Protein AF-A0A948B373-F1 (afdb_monomer)

Radius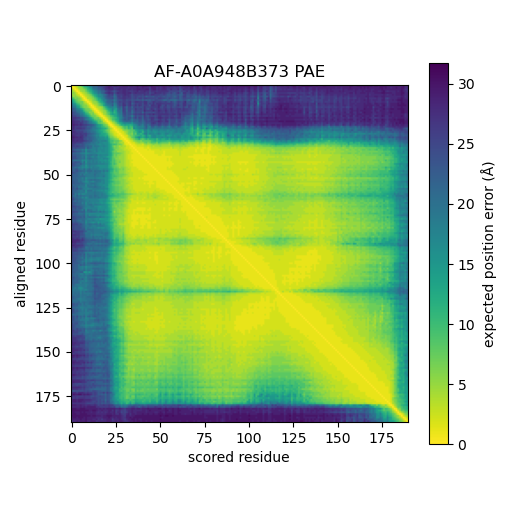 of gyration: 26.89 Å; Cα contacts (8 Å, |Δi|>4): 91; chains: 1; bounding box: 56×30×95 Å

Nearest PDB structures (foldseek):
  3mtt-assembly1_A  TM=3.711E-01  e=2.466E+00  Homo sapiens
  4ilo-assembly1_A  TM=4.378E-01  e=5.058E+00  Chlamydia trachomatis L2/434/Bu
  4jps-assembly1_B  TM=4.076E-01  e=4.529E+00  Homo sapiens
  5fi4-assembly1_B  TM=3.589E-01  e=7.446E+00  Homo sapiens
  4waf-assembly1_B  TM=3.461E-01  e=8.316E+00  Homo sapiens

Mean predicted aligned error: 10.5 Å

Foldseek 3Di:
DDDDDDDDDDDDPDDPDDDDPPDPDDPPDPPQDDQDDLVVLLVCCVVQPVLVSVVLVVCCVVPVPCSVVVSSVSSVLVSVLVVCCVPPVVLSVLSSLLNNLVSVLVVLVVVLVVDPDPVSNVVSVVVSVVSVVSSVVSVVVVVVVVVVVVVVVVVVVVVVVVVCVVCVVVVVVVVVCVVVVVPVVVPPDD

Secondary structure (DSSP, 8-state):
--------------------TT-PPPPPPTTPPPPPPHHHHHHHHHHH-HHHHHHHHHHHHH-TTTHHHHHHHHHHHHHHHHHHHHH-HHHHHHHHHHHHHHHHHHHHHHHHHH---HHHHHHHHHHHHHHHHHHHHHHHHHHHHHHHHHHHHHHHHHHHHHHHHHTHHHHHHHHHHHHHT---GGGS--

Structure (mmCIF, N/CA/C/O backbone):
data_AF-A0A948B373-F1
#
_entry.id   AF-A0A948B373-F1
#
loop_
_atom_site.group_PDB
_atom_site.id
_atom_site.type_symbol
_atom_site.label_atom_id
_atom_site.label_alt_id
_atom_site.label_comp_id
_atom_site.label_asym_id
_atom_site.label_entity_id
_atom_site.label_seq_id
_atom_site.pdbx_PDB_ins_code
_atom_site.Cartn_x
_atom_site.Cartn_y
_atom_site.Cartn_z
_atom_site.occupancy
_atom_site.B_iso_or_equiv
_atom_site.auth_seq_id
_atom_site.auth_comp_id
_atom_site.auth_asym_id
_atom_site.auth_atom_id
_atom_site.pdbx_PDB_model_num
ATOM 1 N N . MET A 1 1 ? -31.174 15.071 28.279 1.00 41.00 1 MET A N 1
ATOM 2 C CA . MET A 1 1 ? -31.203 15.391 26.834 1.00 41.00 1 MET A CA 1
ATOM 3 C C . MET A 1 1 ? -29.925 16.130 26.480 1.00 41.00 1 MET A C 1
ATOM 5 O O . MET A 1 1 ? -29.794 17.265 26.893 1.00 41.00 1 MET A O 1
ATOM 9 N N . ASN A 1 2 ? -28.981 15.482 25.794 1.00 35.16 2 ASN A N 1
ATOM 10 C CA . ASN A 1 2 ? -27.872 16.147 25.098 1.00 35.16 2 ASN A CA 1
ATOM 11 C C . ASN A 1 2 ? -27.363 15.196 24.004 1.00 35.16 2 ASN A C 1
ATOM 13 O O . ASN A 1 2 ? -26.730 14.185 24.297 1.00 35.16 2 ASN A O 1
ATOM 17 N N . ARG A 1 3 ? -27.718 15.480 22.744 1.00 39.28 3 ARG A N 1
ATOM 18 C CA . ARG A 1 3 ? -27.209 14.774 21.559 1.00 39.28 3 ARG A CA 1
ATOM 19 C C . ARG A 1 3 ? -25.842 15.361 21.213 1.00 39.28 3 ARG A C 1
ATOM 21 O O . ARG A 1 3 ? -25.775 16.465 20.681 1.00 39.28 3 ARG A O 1
ATOM 28 N N . VAL A 1 4 ? -24.772 14.622 21.484 1.00 41.09 4 VAL A N 1
ATOM 29 C CA . VAL A 1 4 ? -23.450 14.919 20.922 1.00 41.09 4 VAL A CA 1
ATOM 30 C C . VAL A 1 4 ? -23.425 14.348 19.505 1.00 41.09 4 VAL A C 1
ATOM 32 O O . VAL A 1 4 ? -23.578 13.146 19.303 1.00 41.09 4 VAL A O 1
ATOM 35 N N . ARG A 1 5 ? -23.322 15.233 18.510 1.00 39.97 5 ARG A N 1
ATOM 36 C CA . ARG A 1 5 ? -23.134 14.882 17.098 1.00 39.97 5 ARG A CA 1
ATOM 37 C C . ARG A 1 5 ? -21.747 14.248 16.934 1.00 39.97 5 ARG A C 1
ATOM 39 O O . ARG A 1 5 ? -20.749 14.952 17.021 1.00 39.97 5 ARG A O 1
ATOM 46 N N . ASN A 1 6 ? -21.693 12.941 16.684 1.00 34.00 6 ASN A N 1
ATOM 47 C CA . ASN A 1 6 ? -20.485 12.260 16.216 1.00 34.00 6 ASN A CA 1
ATOM 48 C C . ASN A 1 6 ? -20.274 12.597 14.732 1.00 34.00 6 ASN A C 1
ATOM 50 O O . ASN A 1 6 ? -20.888 11.993 13.857 1.00 34.00 6 ASN A O 1
ATOM 54 N N . THR A 1 7 ? -19.427 13.579 14.440 1.00 36.88 7 THR A N 1
ATOM 55 C CA . THR A 1 7 ? -18.868 13.776 13.097 1.00 36.88 7 THR A CA 1
ATOM 56 C C . THR A 1 7 ? -17.614 12.918 12.969 1.00 36.88 7 THR A C 1
ATOM 58 O O . THR A 1 7 ? -16.610 13.188 13.625 1.00 36.88 7 THR A O 1
ATOM 61 N N . ILE A 1 8 ? -17.682 11.874 12.145 1.00 37.72 8 ILE A N 1
ATOM 62 C CA . ILE A 1 8 ? -16.525 11.086 11.705 1.00 37.72 8 ILE A CA 1
ATOM 63 C C . ILE A 1 8 ? -15.754 11.951 10.696 1.00 37.72 8 ILE A C 1
ATOM 65 O O . ILE A 1 8 ? -16.335 12.301 9.668 1.00 37.72 8 ILE A O 1
ATOM 69 N N . PRO A 1 9 ? -14.481 12.320 10.925 1.00 38.44 9 PRO A N 1
ATOM 70 C CA . PRO A 1 9 ? -13.690 12.929 9.872 1.00 38.44 9 PRO A CA 1
ATOM 71 C C . PRO A 1 9 ? -13.187 11.817 8.943 1.00 38.44 9 PRO A C 1
ATOM 73 O O . PRO A 1 9 ? -12.274 11.064 9.279 1.00 38.44 9 PRO A O 1
ATOM 76 N N . LEU A 1 10 ? -13.816 11.707 7.772 1.00 37.06 10 LEU A N 1
ATOM 77 C CA . LEU A 1 10 ? -13.244 11.051 6.597 1.00 37.06 10 LEU A CA 1
ATOM 78 C C . LEU A 1 10 ? -11.972 11.819 6.223 1.00 37.06 10 LEU A C 1
ATOM 80 O O . LEU A 1 10 ? -12.022 13.008 5.905 1.00 37.06 10 LEU A O 1
ATOM 84 N N . LEU A 1 11 ? -10.820 11.158 6.320 1.00 35.75 11 LEU A N 1
ATOM 85 C CA . LEU A 1 11 ? -9.549 11.740 5.915 1.00 35.75 11 LEU A CA 1
ATOM 86 C C . LEU A 1 11 ? -9.528 11.825 4.387 1.00 35.75 11 LEU A C 1
ATOM 88 O O . LEU A 1 11 ? -9.334 10.836 3.684 1.00 35.75 11 LEU A O 1
ATOM 92 N N . VAL A 1 12 ? -9.759 13.044 3.907 1.00 35.00 12 VAL A N 1
ATOM 93 C CA . VAL A 1 12 ? -9.497 13.504 2.547 1.00 35.00 12 VAL A CA 1
ATOM 94 C C . VAL A 1 12 ? -7.996 13.368 2.293 1.00 35.00 12 VAL A C 1
ATOM 96 O O .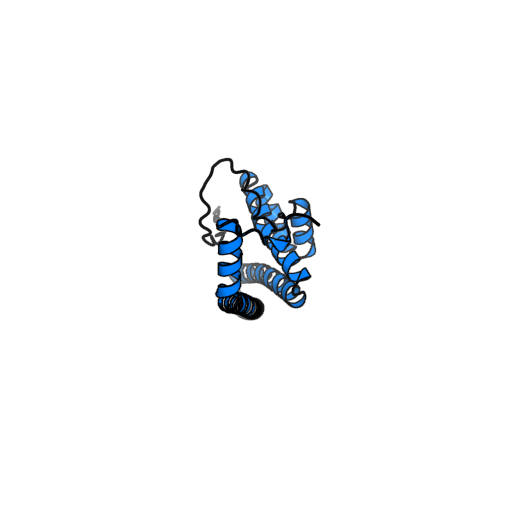 VAL A 1 12 ? -7.203 14.238 2.646 1.00 35.00 12 VAL A O 1
ATOM 99 N N . GLY A 1 13 ? -7.595 12.255 1.683 1.00 31.02 13 GLY A N 1
ATOM 100 C CA . GLY A 1 13 ? -6.409 12.240 0.840 1.00 31.02 13 GLY A CA 1
ATOM 101 C C . GLY A 1 13 ? -6.763 13.003 -0.429 1.00 31.02 13 GLY A C 1
ATOM 102 O O . GLY A 1 13 ? -7.601 12.545 -1.202 1.00 31.02 13 GLY A O 1
ATOM 103 N N . VAL A 1 14 ? -6.194 14.197 -0.599 1.00 34.91 14 VAL A N 1
ATOM 104 C CA . VAL A 1 14 ? -6.411 15.052 -1.772 1.00 34.91 14 VAL A CA 1
ATOM 105 C C . VAL A 1 14 ? -5.892 14.323 -3.013 1.00 34.91 14 VAL A C 1
ATOM 107 O O . VAL A 1 14 ? -4.715 14.404 -3.349 1.00 34.91 14 VAL A O 1
ATOM 110 N N . LEU A 1 15 ? -6.783 13.613 -3.702 1.00 35.59 15 LEU A N 1
ATOM 111 C CA . LEU A 1 15 ? -6.669 13.397 -5.135 1.00 35.59 15 LEU A CA 1
ATOM 112 C C . LEU A 1 15 ? -7.479 14.517 -5.790 1.00 35.59 15 LEU A C 1
ATOM 114 O O . LEU A 1 15 ? -8.681 14.636 -5.555 1.00 35.59 15 LEU A O 1
ATOM 118 N N . LEU A 1 16 ? -6.809 15.358 -6.575 1.00 33.50 16 LEU A N 1
ATOM 119 C CA . LEU A 1 16 ? -7.438 16.323 -7.476 1.00 33.50 16 LEU A CA 1
ATOM 120 C C . LEU A 1 16 ? -8.310 15.557 -8.484 1.00 33.50 16 LEU A C 1
ATOM 122 O O . LEU A 1 16 ? -7.854 15.190 -9.561 1.00 33.50 16 LEU A O 1
ATOM 126 N N . MET A 1 17 ? -9.557 15.283 -8.110 1.00 37.00 17 MET A N 1
ATOM 127 C CA . MET A 1 17 ? -10.585 14.759 -8.999 1.00 37.00 17 MET A CA 1
ATOM 128 C C . MET A 1 17 ? -11.520 15.909 -9.344 1.00 37.00 17 MET A C 1
ATOM 130 O O . MET A 1 17 ? -12.288 16.397 -8.514 1.00 37.00 17 MET A O 1
ATOM 134 N N . SER A 1 18 ? -11.401 16.367 -10.583 1.00 36.12 18 SER A N 1
ATOM 135 C CA . SER A 1 18 ? -12.311 17.298 -11.229 1.00 36.12 18 SER A CA 1
ATOM 136 C C . SER A 1 18 ? -13.755 16.827 -11.038 1.00 36.12 18 SER A C 1
ATOM 138 O O . SER A 1 18 ? -14.112 15.729 -11.463 1.00 36.12 18 SER A O 1
ATOM 140 N N . LEU A 1 19 ? -14.592 17.655 -10.406 1.00 38.53 19 LEU A N 1
ATOM 141 C CA . LEU A 1 19 ? -16.035 17.443 -10.370 1.00 38.53 19 LEU A CA 1
ATOM 142 C C . LEU A 1 19 ? -16.583 17.508 -11.802 1.00 38.53 19 LEU A C 1
ATOM 144 O O . LEU A 1 19 ? -16.721 18.592 -12.365 1.00 38.53 19 LEU A O 1
ATOM 148 N N . VAL A 1 20 ? -16.950 16.362 -12.368 1.00 41.66 20 VAL A N 1
ATOM 149 C CA . VAL A 1 20 ? -17.927 16.302 -13.458 1.00 41.66 20 VAL A CA 1
ATOM 150 C C . VAL A 1 20 ? -19.174 15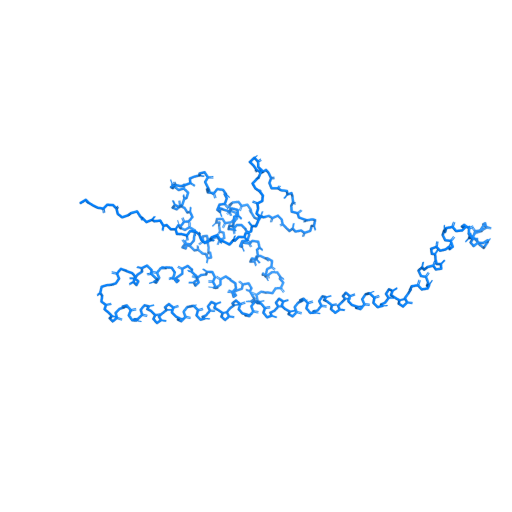.632 -12.900 1.00 41.66 20 VAL A C 1
ATOM 152 O O . VAL A 1 20 ? -19.208 14.430 -12.640 1.00 41.66 20 VAL A O 1
ATOM 155 N N . ALA A 1 21 ? -20.195 16.452 -12.662 1.00 43.81 21 ALA A N 1
ATOM 156 C CA . ALA A 1 21 ? -21.528 16.000 -12.302 1.00 43.81 21 ALA A CA 1
ATOM 157 C C . ALA A 1 21 ? -22.085 15.132 -13.446 1.00 43.81 21 ALA A C 1
ATOM 159 O O . ALA A 1 21 ? -22.233 15.609 -14.569 1.00 43.81 21 ALA A O 1
ATOM 160 N N . GLY A 1 22 ? -22.344 13.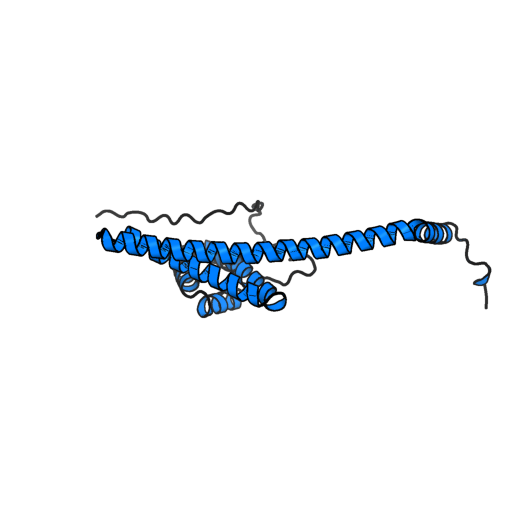853 -13.155 1.00 53.00 22 GLY A N 1
ATOM 161 C CA . GLY A 1 22 ? -22.876 12.860 -14.101 1.00 53.00 22 GLY A CA 1
ATOM 162 C C . GLY A 1 22 ? -21.890 11.771 -14.552 1.00 53.00 22 GLY A C 1
ATOM 163 O O . GLY A 1 22 ? -22.233 10.982 -15.426 1.00 53.00 22 GLY A O 1
ATOM 164 N N . GLY A 1 23 ? -20.678 11.732 -13.987 1.00 44.06 23 GLY A N 1
ATOM 165 C CA . GLY A 1 23 ? -19.538 10.972 -14.509 1.00 44.06 23 GLY A CA 1
ATOM 166 C C . GLY A 1 23 ? -19.671 9.447 -14.482 1.00 44.06 23 GLY A C 1
ATOM 167 O O . GLY A 1 23 ? -19.398 8.811 -13.467 1.00 44.06 23 GLY A O 1
ATOM 168 N N . GLN A 1 24 ? -19.953 8.853 -15.644 1.00 48.03 24 GLN A N 1
ATOM 169 C CA . GLN A 1 24 ? -19.291 7.599 -16.003 1.00 48.03 24 GLN A CA 1
ATOM 170 C C . GLN A 1 24 ? -17.780 7.836 -15.894 1.00 48.03 24 GLN A C 1
ATOM 172 O O . GLN A 1 24 ? -17.254 8.769 -16.505 1.00 48.03 24 GLN A O 1
ATOM 177 N N . GLU A 1 25 ? -17.105 7.039 -15.068 1.00 57.09 25 GLU A N 1
ATOM 178 C CA . GLU A 1 25 ? -15.652 7.109 -14.934 1.00 57.09 25 GLU A CA 1
ATOM 179 C C . GLU A 1 25 ? -15.027 6.861 -16.316 1.00 57.09 25 GLU A C 1
ATOM 181 O O . GLU A 1 25 ? -15.504 5.985 -17.052 1.00 57.09 25 GLU A O 1
ATOM 186 N N . PRO A 1 26 ? -14.001 7.635 -16.713 1.00 59.00 26 PRO A N 1
ATOM 187 C CA . PRO A 1 26 ? -13.269 7.321 -17.925 1.00 59.00 26 PRO A CA 1
ATOM 188 C C . PRO A 1 26 ? -12.783 5.868 -17.838 1.00 59.00 26 PRO A C 1
ATOM 190 O O . PRO A 1 26 ? -12.391 5.423 -16.753 1.00 59.00 26 PRO A O 1
ATOM 193 N N . PRO A 1 27 ? -12.829 5.110 -18.947 1.00 62.34 27 PRO A N 1
ATOM 194 C CA . PRO A 1 27 ? -12.359 3.735 -18.944 1.00 62.34 27 PRO A CA 1
ATOM 195 C C . PRO A 1 27 ? -10.924 3.684 -18.404 1.00 62.34 27 PRO A C 1
ATOM 197 O O . PRO A 1 27 ? -10.155 4.627 -18.635 1.00 62.34 27 PRO A O 1
ATOM 200 N N . PRO A 1 28 ? -10.557 2.607 -17.686 1.00 65.06 28 PRO A N 1
ATOM 201 C CA . PRO A 1 28 ? -9.214 2.473 -17.150 1.00 65.06 28 PRO A CA 1
ATOM 202 C C . PRO A 1 28 ? -8.180 2.617 -18.277 1.00 65.06 28 PRO A C 1
ATOM 204 O O . PRO A 1 28 ? -8.472 2.266 -19.430 1.00 65.06 28 PRO A O 1
ATOM 207 N N . PRO A 1 29 ? -6.970 3.121 -17.974 1.00 68.06 29 PRO A N 1
ATOM 208 C CA . PRO A 1 29 ? -5.883 3.148 -18.938 1.00 68.06 29 PRO A CA 1
ATOM 209 C C . PRO A 1 29 ? -5.706 1.767 -19.589 1.00 68.06 29 PRO A C 1
ATOM 211 O O . PRO A 1 29 ? -5.880 0.747 -18.913 1.00 68.06 29 PRO A O 1
ATOM 214 N N . PRO A 1 30 ? -5.348 1.697 -20.882 1.00 64.25 30 PRO A N 1
ATOM 215 C CA . PRO A 1 30 ? -5.144 0.424 -21.561 1.00 64.25 30 PRO A CA 1
ATOM 216 C C . PRO A 1 30 ? -4.193 -0.489 -20.771 1.00 64.25 30 PRO A C 1
ATOM 218 O O . PRO A 1 30 ? -3.035 -0.141 -20.551 1.00 64.25 30 PRO A O 1
ATOM 221 N N . GLY A 1 31 ? -4.688 -1.656 -20.351 1.00 69.75 31 GLY A N 1
ATOM 222 C CA . GLY A 1 31 ? -3.919 -2.659 -19.605 1.00 69.75 31 GLY A CA 1
ATOM 223 C C . GLY A 1 31 ? -4.132 -2.673 -18.088 1.00 69.75 31 GLY A C 1
ATOM 224 O O . GLY A 1 31 ? -3.691 -3.628 -17.448 1.00 69.75 31 GLY A O 1
ATOM 225 N N . GLU A 1 32 ? -4.831 -1.694 -17.504 1.00 70.25 32 GLU A N 1
ATOM 226 C CA . GLU A 1 32 ? -5.272 -1.797 -16.108 1.00 70.25 32 GLU A CA 1
ATOM 227 C C . GLU A 1 32 ? -6.494 -2.724 -15.991 1.00 70.25 32 GLU A C 1
ATOM 229 O O . GLU A 1 32 ? -7.459 -2.568 -16.747 1.00 70.25 32 GLU A O 1
ATOM 234 N N . PRO A 1 33 ? -6.496 -3.683 -15.046 1.00 77.62 33 PRO A N 1
ATOM 235 C CA . PRO A 1 33 ? -7.678 -4.488 -14.793 1.00 77.62 33 PRO A CA 1
ATOM 236 C C . PRO A 1 33 ? -8.835 -3.598 -14.305 1.00 77.62 33 PRO A C 1
ATOM 238 O O . PRO A 1 33 ? -8.602 -2.623 -13.570 1.00 77.62 33 PRO A O 1
ATOM 241 N N . PRO A 1 34 ? -10.084 -3.922 -14.694 1.00 86.50 34 PRO A N 1
ATOM 242 C CA . PRO A 1 34 ? -11.249 -3.189 -14.222 1.00 86.50 34 PRO A CA 1
ATOM 243 C C . PRO A 1 34 ? -11.346 -3.274 -12.697 1.00 86.50 34 PRO A C 1
ATOM 245 O O . PRO A 1 34 ? -10.833 -4.208 -12.072 1.00 86.50 34 PRO A O 1
ATOM 248 N N . LEU A 1 35 ? -12.014 -2.293 -12.092 1.00 89.75 35 LEU A N 1
ATOM 249 C CA . LEU A 1 35 ? -12.351 -2.387 -10.677 1.00 89.75 35 LEU A CA 1
ATOM 250 C C . LEU A 1 35 ? -13.265 -3.598 -10.438 1.00 89.75 35 LEU A C 1
ATOM 252 O O . LEU A 1 35 ? -14.109 -3.897 -11.288 1.00 89.75 35 LEU A O 1
ATOM 256 N N . PRO A 1 36 ? -13.111 -4.285 -9.293 1.00 94.44 36 PRO A N 1
ATOM 257 C CA . PRO A 1 36 ? -14.037 -5.337 -8.910 1.00 94.44 36 PRO A CA 1
ATOM 258 C C . PRO A 1 36 ? -15.446 -4.764 -8.766 1.00 94.44 36 PRO A C 1
ATOM 260 O O . PRO A 1 36 ? -15.639 -3.603 -8.392 1.00 94.44 36 PRO A O 1
ATOM 263 N N . SER A 1 37 ? -16.437 -5.599 -9.049 1.00 95.50 37 SER A N 1
ATOM 264 C CA . SER A 1 37 ? -17.840 -5.266 -8.833 1.00 95.50 37 SER A CA 1
ATOM 265 C C . SER A 1 37 ? -18.125 -4.964 -7.357 1.00 95.50 37 SER A C 1
ATOM 267 O O . SER A 1 37 ? -17.357 -5.327 -6.459 1.00 95.50 37 SER A O 1
ATOM 269 N N . GLU A 1 38 ? -19.270 -4.329 -7.085 1.00 95.31 38 GLU A N 1
ATOM 270 C CA . GLU A 1 38 ? -19.753 -4.140 -5.712 1.00 95.31 38 GLU A CA 1
ATOM 271 C C . GLU A 1 38 ? -19.789 -5.476 -4.964 1.00 95.31 38 GLU A C 1
ATOM 273 O O . GLU A 1 38 ? -19.230 -5.579 -3.878 1.00 95.31 38 GLU A O 1
ATOM 278 N N . GLN A 1 39 ? -20.361 -6.521 -5.569 1.00 97.00 39 GLN A N 1
ATOM 279 C CA . GLN A 1 39 ? -20.483 -7.828 -4.929 1.00 97.00 39 GLN A CA 1
ATOM 280 C C . GLN A 1 39 ? -19.120 -8.434 -4.571 1.00 97.00 39 GLN A C 1
ATOM 282 O O . GLN A 1 39 ? -18.933 -8.901 -3.450 1.00 97.00 39 GLN A O 1
ATOM 287 N N . GLU A 1 40 ? -18.156 -8.402 -5.494 1.00 96.75 40 GLU A N 1
ATOM 288 C CA . GLU A 1 40 ? -16.797 -8.899 -5.240 1.00 96.75 40 GLU A CA 1
ATOM 289 C C . GLU A 1 40 ? -16.105 -8.097 -4.136 1.00 96.75 40 GLU A C 1
ATOM 291 O O . GLU A 1 40 ? -15.451 -8.672 -3.264 1.00 96.75 40 GLU A O 1
ATOM 296 N N . THR A 1 41 ? -16.293 -6.775 -4.138 1.00 97.31 41 THR A N 1
ATOM 297 C CA . THR A 1 41 ? -15.754 -5.884 -3.107 1.00 97.31 41 THR A CA 1
ATOM 298 C C . THR A 1 41 ? -16.344 -6.223 -1.741 1.00 97.31 41 THR A C 1
ATOM 300 O O . THR A 1 41 ? -15.604 -6.418 -0.779 1.00 97.31 41 THR A O 1
ATOM 303 N N . LEU A 1 42 ? -17.667 -6.365 -1.648 1.00 97.44 42 LEU A N 1
ATOM 304 C CA . LEU A 1 42 ? -18.361 -6.698 -0.405 1.00 97.44 42 LEU A CA 1
ATOM 305 C C . LEU A 1 42 ? -17.945 -8.067 0.136 1.00 97.44 42 LEU A C 1
ATOM 307 O O . LEU A 1 42 ? -17.601 -8.164 1.312 1.00 97.44 42 LEU A O 1
ATOM 311 N N . SER A 1 43 ? -17.902 -9.096 -0.712 1.00 98.00 43 SER A N 1
ATOM 312 C CA . SER A 1 43 ? -17.464 -10.436 -0.305 1.00 98.00 43 SER A CA 1
ATOM 313 C C . SER A 1 43 ? -16.006 -10.451 0.160 1.00 98.00 43 SER A C 1
ATOM 315 O O . SER A 1 43 ? -15.670 -11.132 1.130 1.00 98.00 43 SER A O 1
ATOM 317 N N . PHE A 1 44 ? -15.131 -9.671 -0.482 1.00 97.62 44 PHE A N 1
ATOM 318 C CA . PHE A 1 44 ? -13.752 -9.525 -0.026 1.00 97.62 44 PHE A CA 1
ATOM 319 C C . PHE A 1 44 ? -13.677 -8.887 1.366 1.00 97.62 44 PHE A C 1
ATOM 321 O O . PHE A 1 44 ? -12.958 -9.396 2.232 1.00 97.62 44 PHE A O 1
ATOM 328 N N . LEU A 1 45 ? -14.404 -7.786 1.581 1.00 97.06 45 LEU A N 1
ATOM 329 C CA . LEU A 1 45 ? -14.419 -7.079 2.860 1.00 97.06 45 LEU A CA 1
ATOM 330 C C . LEU A 1 45 ? -14.988 -7.959 3.971 1.00 97.06 45 LEU A C 1
ATOM 332 O O . LEU A 1 45 ? -14.403 -8.019 5.043 1.00 97.06 45 LEU A O 1
ATOM 336 N N . GLU A 1 46 ? -16.078 -8.675 3.718 1.00 97.31 46 GLU A N 1
ATOM 337 C CA . GLU A 1 46 ? -16.680 -9.580 4.699 1.00 97.31 46 GLU A CA 1
ATOM 338 C C . GLU A 1 46 ? -15.691 -10.660 5.159 1.00 97.31 46 GLU A C 1
ATOM 340 O O . GLU A 1 46 ? -15.542 -10.897 6.358 1.00 97.31 46 GLU A O 1
ATOM 345 N N . ALA A 1 47 ? -14.956 -11.260 4.221 1.00 97.25 47 ALA A N 1
ATOM 346 C CA . ALA A 1 47 ? -14.012 -12.330 4.527 1.00 97.25 47 ALA A CA 1
ATOM 347 C C . ALA A 1 47 ? -12.715 -11.842 5.196 1.00 97.25 47 ALA A C 1
ATOM 349 O O . ALA A 1 47 ? -12.141 -12.559 6.014 1.00 97.25 47 ALA A O 1
ATOM 350 N N . ASN A 1 48 ? -12.222 -10.651 4.840 1.00 96.31 48 ASN A N 1
ATOM 351 C CA . ASN A 1 48 ? -10.861 -10.224 5.194 1.00 96.31 48 ASN A CA 1
ATOM 352 C C . ASN A 1 48 ? -10.803 -8.998 6.118 1.00 96.31 48 ASN A C 1
ATOM 354 O O . ASN A 1 48 ? -9.813 -8.816 6.832 1.00 96.31 48 ASN A O 1
ATOM 358 N N . LEU A 1 49 ? -11.836 -8.153 6.092 1.00 95.75 49 LEU A N 1
ATOM 359 C CA . LEU A 1 49 ? -11.939 -6.870 6.794 1.00 95.75 49 LEU A CA 1
ATOM 360 C C . LEU A 1 49 ? -13.358 -6.690 7.390 1.00 95.75 49 LEU A C 1
ATOM 362 O O . LEU A 1 49 ? -14.042 -5.711 7.071 1.00 95.75 49 LEU A O 1
ATOM 366 N N . PRO A 1 50 ? -13.823 -7.606 8.265 1.00 94.69 50 PRO A N 1
ATOM 367 C CA . PRO A 1 50 ? -15.225 -7.668 8.699 1.00 94.69 50 PRO A CA 1
ATOM 368 C C . PRO A 1 50 ? -15.708 -6.391 9.404 1.00 94.69 50 PRO A C 1
ATOM 370 O O . PRO A 1 50 ? -16.872 -6.013 9.296 1.00 94.69 50 PRO A O 1
ATOM 373 N N . GLU A 1 51 ? -14.809 -5.682 10.085 1.00 90.81 51 GLU A N 1
ATOM 374 C CA . GLU A 1 51 ? -15.116 -4.403 10.732 1.00 90.81 51 GLU A CA 1
ATOM 375 C C . GLU A 1 51 ? -15.367 -3.281 9.716 1.00 90.81 51 GLU A C 1
ATOM 377 O O . GLU A 1 51 ? -16.279 -2.472 9.883 1.00 90.81 51 GLU A O 1
ATOM 382 N N . MET A 1 52 ? -14.609 -3.266 8.617 1.00 92.88 52 MET A N 1
ATOM 383 C CA . MET A 1 52 ? -14.826 -2.333 7.512 1.00 92.88 52 MET A CA 1
ATOM 384 C C . MET A 1 52 ? -16.119 -2.663 6.766 1.00 92.88 52 MET A C 1
ATOM 386 O O . MET A 1 52 ? -16.873 -1.755 6.428 1.00 92.88 52 MET A O 1
ATOM 390 N N . TYR A 1 53 ? -16.414 -3.954 6.577 1.00 95.94 53 TYR A N 1
ATOM 391 C CA . TYR A 1 53 ? -17.688 -4.403 6.020 1.00 95.94 53 TYR A CA 1
ATOM 392 C C . TYR A 1 53 ? -18.874 -3.936 6.874 1.00 95.94 53 TYR A C 1
ATOM 394 O O . TYR A 1 53 ? -19.797 -3.319 6.345 1.00 95.94 53 TYR A O 1
ATOM 402 N N . ARG A 1 54 ? -18.831 -4.146 8.198 1.00 94.31 54 ARG A N 1
ATOM 403 C CA . ARG A 1 54 ? -19.883 -3.678 9.117 1.00 94.31 54 ARG A CA 1
ATOM 404 C C . ARG A 1 54 ? -20.062 -2.161 9.035 1.00 94.31 54 ARG A C 1
ATOM 406 O O . ARG A 1 54 ? -21.183 -1.698 8.842 1.00 94.31 54 ARG A O 1
ATOM 413 N N . GLY A 1 55 ? -18.965 -1.402 9.097 1.00 92.12 55 GLY A N 1
ATOM 414 C CA . GLY A 1 55 ? -19.001 0.058 8.979 1.00 92.12 55 GLY A CA 1
ATOM 415 C C . GLY A 1 55 ? -19.581 0.536 7.645 1.00 92.12 55 GLY A C 1
ATOM 416 O O . GLY A 1 55 ? -20.347 1.495 7.613 1.00 92.12 55 GLY A O 1
ATOM 417 N N . LEU A 1 56 ? -19.289 -0.167 6.549 1.00 95.06 56 LEU A N 1
ATOM 418 C CA . LEU A 1 56 ? -19.849 0.121 5.230 1.00 95.06 56 LEU A CA 1
ATOM 419 C C . LEU A 1 56 ? -21.363 -0.162 5.163 1.00 95.06 56 LEU A C 1
ATOM 421 O O . LEU A 1 56 ? -22.103 0.617 4.558 1.00 95.06 56 LEU A O 1
ATOM 425 N N . GLN A 1 57 ? -21.846 -1.233 5.802 1.00 95.31 57 GLN A N 1
ATOM 426 C CA . GLN A 1 57 ? -23.285 -1.523 5.891 1.00 95.31 57 GLN A CA 1
ATOM 427 C C . GLN A 1 57 ? -24.026 -0.469 6.722 1.00 95.31 57 GLN A C 1
ATOM 429 O O . GLN A 1 57 ? -25.092 0.001 6.323 1.00 95.31 57 GLN A O 1
ATOM 434 N N . GLU A 1 58 ? -23.450 -0.042 7.846 1.00 94.62 58 GLU A N 1
ATOM 435 C CA . GLU A 1 58 ? -23.992 1.064 8.642 1.00 94.62 58 GLU A CA 1
ATOM 436 C C . GLU A 1 58 ? -23.985 2.374 7.844 1.00 94.62 58 GLU A C 1
ATOM 438 O O . GLU A 1 58 ? -24.973 3.112 7.844 1.00 94.62 58 GLU A O 1
ATOM 443 N N . PHE A 1 59 ? -22.909 2.648 7.105 1.00 94.31 59 PHE A N 1
ATOM 444 C CA . PHE A 1 59 ? -22.803 3.825 6.247 1.00 94.31 59 PHE A CA 1
ATOM 445 C C . PHE A 1 59 ? -23.900 3.853 5.177 1.00 94.31 59 PHE A C 1
ATOM 447 O O . PHE A 1 59 ? -24.534 4.893 4.997 1.00 94.31 59 PHE A O 1
ATOM 454 N N . LYS A 1 60 ? -24.193 2.712 4.538 1.00 95.56 60 LYS A N 1
ATOM 455 C CA . LYS A 1 60 ? -25.276 2.564 3.549 1.00 95.56 60 LYS A CA 1
ATOM 456 C C . LYS A 1 60 ? -26.637 2.994 4.094 1.00 95.56 60 LYS A C 1
ATOM 458 O O . LYS A 1 60 ? -27.399 3.641 3.383 1.00 95.56 60 LYS A O 1
ATOM 463 N N . GLN A 1 61 ? -26.937 2.649 5.348 1.00 95.12 61 GLN A N 1
ATOM 464 C CA . GLN A 1 61 ? -28.219 2.978 5.983 1.00 95.12 61 GLN A CA 1
ATOM 465 C C . GLN A 1 61 ? -28.383 4.483 6.218 1.00 95.12 61 GLN A C 1
ATOM 467 O O . GLN A 1 61 ? -29.487 5.009 6.100 1.00 95.12 61 GLN A O 1
ATOM 472 N N . HIS A 1 62 ? -27.289 5.175 6.541 1.00 95.06 62 HIS A N 1
ATOM 473 C CA . HIS A 1 62 ? -27.316 6.596 6.889 1.00 95.06 62 HIS A CA 1
ATOM 474 C C . HIS A 1 62 ? -27.030 7.518 5.696 1.00 95.06 62 HIS A C 1
ATOM 476 O O . HIS A 1 62 ? -27.462 8.668 5.709 1.00 95.06 62 HIS A O 1
ATOM 482 N N . ASN A 1 63 ? -26.309 7.034 4.678 1.00 94.88 63 ASN A N 1
ATOM 483 C CA . ASN A 1 63 ? -25.847 7.811 3.523 1.00 94.88 63 ASN A CA 1
ATOM 484 C C . ASN A 1 63 ? -25.962 7.003 2.210 1.00 94.88 63 ASN A C 1
ATOM 486 O O . ASN A 1 63 ? -24.949 6.732 1.557 1.00 94.88 63 ASN A O 1
ATOM 490 N N . PRO A 1 64 ? -27.179 6.614 1.787 1.00 95.00 64 PRO A N 1
ATOM 491 C CA . PRO A 1 64 ? -27.365 5.748 0.620 1.00 95.00 64 PRO A CA 1
ATOM 492 C C . PRO A 1 64 ? -26.864 6.372 -0.691 1.00 95.00 64 PRO A C 1
ATOM 494 O O . PRO A 1 64 ? -26.391 5.651 -1.563 1.00 95.00 64 PRO A O 1
ATOM 497 N N . GLU A 1 65 ? -26.904 7.701 -0.826 1.00 95.19 65 GLU A N 1
ATOM 498 C CA . GLU A 1 65 ? -26.423 8.404 -2.026 1.00 95.19 65 GLU A CA 1
ATOM 499 C C . GLU A 1 65 ? -24.894 8.354 -2.176 1.00 95.19 65 GLU A C 1
ATOM 501 O O . GLU A 1 65 ? -24.375 8.303 -3.289 1.00 95.19 65 GLU A O 1
ATOM 506 N N . ALA A 1 66 ? -24.160 8.342 -1.058 1.00 94.50 66 ALA A N 1
ATOM 507 C CA . ALA A 1 66 ? -22.698 8.299 -1.055 1.00 94.50 66 ALA A CA 1
ATOM 508 C C . ALA A 1 66 ? -22.144 6.865 -1.094 1.00 94.50 66 ALA A C 1
ATOM 510 O O . ALA A 1 66 ? -20.969 6.665 -1.401 1.00 94.50 66 ALA A O 1
ATOM 511 N N . TYR A 1 67 ? -22.978 5.865 -0.805 1.00 94.50 67 TYR A N 1
ATOM 512 C CA . TYR A 1 67 ? -22.579 4.462 -0.728 1.00 94.50 67 TYR A CA 1
ATOM 513 C C . TYR A 1 67 ? -21.868 3.929 -1.987 1.00 94.50 67 TYR A C 1
ATOM 515 O O . TYR A 1 67 ? -20.813 3.315 -1.825 1.00 94.50 67 TYR A O 1
ATOM 523 N N . PRO A 1 68 ? -22.336 4.189 -3.228 1.00 94.44 68 PRO A N 1
ATOM 524 C CA . PRO A 1 68 ? -21.645 3.698 -4.422 1.00 94.44 68 PRO A CA 1
ATOM 525 C C . PRO A 1 68 ? -20.214 4.234 -4.543 1.00 94.44 68 PRO A C 1
ATOM 527 O O . PRO A 1 68 ? -19.308 3.513 -4.954 1.00 94.44 68 PRO A O 1
ATOM 530 N N . ASN A 1 69 ? -19.991 5.490 -4.139 1.00 93.25 69 ASN A N 1
ATOM 531 C CA . ASN A 1 69 ? -18.655 6.076 -4.122 1.00 93.25 69 ASN A CA 1
ATOM 532 C C . ASN A 1 69 ? -17.761 5.409 -3.078 1.00 93.25 69 ASN A C 1
ATOM 534 O O . ASN A 1 69 ? -16.599 5.145 -3.372 1.00 93.25 69 ASN A O 1
ATOM 538 N N . GLU A 1 70 ? -18.295 5.098 -1.898 1.00 93.81 70 GLU A N 1
ATOM 539 C CA . GLU A 1 70 ? -17.540 4.410 -0.849 1.00 93.81 70 GLU A CA 1
ATOM 540 C C . GLU A 1 70 ? -17.155 2.985 -1.278 1.00 93.81 70 GLU A C 1
ATOM 542 O O . GLU A 1 70 ? -15.994 2.593 -1.168 1.00 93.81 70 GLU A O 1
ATOM 547 N N . VAL A 1 71 ? -18.094 2.231 -1.862 1.00 95.75 71 VAL A N 1
ATOM 548 C CA . VAL A 1 71 ? -17.817 0.904 -2.439 1.00 95.75 71 VAL A CA 1
ATOM 549 C C . VAL A 1 71 ? -16.739 0.997 -3.516 1.00 95.75 71 VAL A C 1
ATOM 551 O O . VAL A 1 71 ? -15.806 0.198 -3.510 1.00 95.75 71 VAL A O 1
ATOM 554 N N . ARG A 1 72 ? -16.817 1.988 -4.411 1.00 92.38 72 ARG A N 1
ATOM 555 C CA . ARG A 1 72 ? -15.811 2.207 -5.462 1.00 92.38 72 ARG A CA 1
ATOM 556 C C . ARG A 1 72 ? -14.426 2.490 -4.876 1.00 92.38 72 ARG A C 1
ATOM 558 O O . ARG A 1 72 ? -13.447 1.888 -5.314 1.00 92.38 72 ARG A O 1
ATOM 565 N N . MET A 1 73 ? -14.340 3.343 -3.851 1.00 92.38 73 MET A N 1
ATOM 566 C CA . MET A 1 73 ? -13.087 3.613 -3.133 1.00 92.38 73 MET A CA 1
ATOM 567 C C . MET A 1 73 ? -12.493 2.332 -2.534 1.00 92.38 73 MET A C 1
ATOM 569 O O . MET A 1 73 ? -11.291 2.087 -2.653 1.00 92.38 73 MET A O 1
ATOM 573 N N . LEU A 1 74 ? -13.335 1.475 -1.958 1.00 95.00 74 LEU A N 1
ATOM 574 C CA . LEU A 1 74 ? -12.925 0.175 -1.422 1.00 95.00 74 LEU A CA 1
ATOM 575 C C . LEU A 1 74 ? -12.574 -0.834 -2.527 1.00 95.00 74 LEU A C 1
ATOM 577 O O . LEU A 1 74 ? -11.688 -1.665 -2.336 1.00 95.00 74 LEU A O 1
ATOM 581 N N . GLY A 1 75 ? -13.162 -0.716 -3.717 1.00 96.00 75 GLY A N 1
ATOM 582 C CA . GLY A 1 75 ? -12.792 -1.504 -4.892 1.00 96.00 75 GLY A CA 1
ATOM 583 C C . GLY A 1 75 ? -11.324 -1.318 -5.294 1.00 96.00 75 GLY A C 1
ATOM 584 O O . GLY A 1 75 ? -10.658 -2.287 -5.666 1.00 96.00 75 GLY A O 1
ATOM 585 N N . HIS A 1 76 ? -10.761 -0.113 -5.134 1.00 93.56 76 HIS A N 1
ATOM 586 C CA . HIS A 1 76 ? -9.329 0.122 -5.368 1.00 93.56 76 HIS A CA 1
ATOM 587 C C . HIS A 1 76 ? -8.435 -0.660 -4.395 1.00 93.56 76 HIS A C 1
ATOM 589 O O . HIS A 1 76 ? -7.383 -1.154 -4.805 1.00 93.56 76 HIS A O 1
ATOM 595 N N . LEU A 1 77 ? -8.857 -0.819 -3.135 1.00 94.00 77 LEU A N 1
ATOM 596 C CA . LEU A 1 77 ? -8.152 -1.643 -2.147 1.00 94.00 77 LEU A CA 1
ATOM 597 C C . LEU A 1 77 ? -8.133 -3.109 -2.593 1.00 94.00 77 LEU A C 1
ATOM 599 O O . LEU A 1 77 ? -7.075 -3.740 -2.599 1.00 94.00 77 LEU A O 1
ATOM 603 N N . VAL A 1 78 ? -9.280 -3.642 -3.020 1.00 96.06 78 VAL A N 1
ATOM 604 C CA . VAL A 1 78 ? -9.403 -5.038 -3.474 1.00 96.06 78 VAL A CA 1
ATOM 605 C C . VAL A 1 78 ? -8.586 -5.291 -4.742 1.00 96.06 78 VAL A C 1
ATOM 607 O O . VAL A 1 78 ? -7.885 -6.306 -4.839 1.00 96.06 78 VAL A O 1
ATOM 610 N N . ARG A 1 79 ? -8.607 -4.347 -5.692 1.00 93.94 79 ARG A N 1
ATOM 611 C CA . ARG A 1 79 ? -7.763 -4.398 -6.893 1.00 93.94 79 ARG A CA 1
ATOM 612 C C . ARG A 1 79 ? -6.283 -4.422 -6.517 1.00 93.94 79 ARG A C 1
ATOM 614 O O . ARG A 1 79 ? -5.565 -5.320 -6.952 1.00 93.94 79 ARG A O 1
ATOM 621 N N . ARG A 1 80 ? -5.846 -3.506 -5.645 1.00 91.50 80 ARG A N 1
ATOM 622 C CA . ARG A 1 80 ? -4.453 -3.432 -5.179 1.00 91.50 80 ARG A CA 1
ATOM 623 C C . ARG A 1 80 ? -4.005 -4.725 -4.501 1.00 91.50 80 ARG A C 1
ATOM 625 O O . ARG A 1 80 ? -2.935 -5.236 -4.821 1.00 91.50 80 ARG A O 1
ATOM 632 N N . TYR A 1 81 ? -4.822 -5.281 -3.607 1.00 94.38 81 TYR A N 1
ATOM 633 C CA . TYR A 1 81 ? -4.528 -6.567 -2.973 1.00 94.38 81 TYR A CA 1
ATOM 634 C C . TYR A 1 81 ? -4.379 -7.690 -4.008 1.00 94.38 81 TYR A C 1
ATOM 636 O O . TYR A 1 81 ? -3.433 -8.473 -3.940 1.00 94.38 81 TYR A O 1
ATOM 644 N N . SER A 1 82 ? -5.284 -7.755 -4.987 1.00 93.00 82 SER A N 1
ATOM 645 C CA . SER A 1 82 ? -5.266 -8.787 -6.033 1.00 93.00 82 SER A CA 1
ATOM 646 C C . SER A 1 82 ? -4.023 -8.686 -6.921 1.00 93.00 82 SER A C 1
ATOM 648 O O . SER A 1 82 ? -3.407 -9.701 -7.254 1.00 93.00 82 SER A O 1
ATOM 650 N N . GLU A 1 83 ? -3.607 -7.466 -7.258 1.00 90.25 83 GLU A N 1
ATOM 651 C CA . GLU A 1 83 ? -2.364 -7.204 -7.985 1.00 90.25 83 GLU A CA 1
ATOM 652 C C . GLU A 1 83 ? -1.141 -7.641 -7.181 1.00 90.25 83 GLU A C 1
ATOM 654 O O . GLU A 1 83 ? -0.334 -8.421 -7.692 1.00 90.25 83 GLU A O 1
ATOM 659 N N . LEU A 1 84 ? -1.034 -7.203 -5.920 1.00 90.69 84 LEU A N 1
ATOM 660 C CA . LEU A 1 84 ? 0.052 -7.597 -5.021 1.00 90.69 84 LEU A CA 1
ATOM 661 C C . LEU A 1 84 ? 0.113 -9.115 -4.876 1.00 90.69 84 LEU A C 1
ATOM 663 O O . LEU A 1 84 ? 1.180 -9.697 -5.011 1.00 90.69 84 LEU A O 1
ATOM 667 N N . LYS A 1 85 ? -1.028 -9.784 -4.702 1.00 92.81 85 LYS A N 1
ATOM 668 C CA . LYS A 1 85 ? -1.083 -11.243 -4.560 1.00 92.81 85 LYS A CA 1
ATOM 669 C C . LYS A 1 85 ? -0.524 -11.972 -5.781 1.00 92.81 85 LYS A C 1
ATOM 671 O O . LYS A 1 85 ? 0.027 -13.059 -5.636 1.00 92.81 85 LYS A O 1
ATOM 676 N N . ARG A 1 86 ? -0.652 -11.388 -6.975 1.00 89.75 86 ARG A N 1
ATOM 677 C CA . ARG A 1 86 ? -0.128 -11.959 -8.221 1.00 89.75 86 ARG A CA 1
ATOM 678 C C . ARG A 1 86 ? 1.381 -11.759 -8.377 1.00 89.75 86 ARG A C 1
ATOM 680 O O . ARG A 1 86 ? 2.034 -12.626 -8.948 1.00 89.75 86 ARG A O 1
ATOM 687 N N . VAL A 1 87 ? 1.918 -10.619 -7.936 1.00 86.81 87 VAL A N 1
ATOM 688 C CA . VAL A 1 87 ? 3.307 -10.213 -8.245 1.00 86.81 87 VAL A CA 1
ATOM 689 C C . VAL A 1 87 ? 4.270 -10.288 -7.056 1.00 86.81 87 VAL A C 1
ATOM 691 O O . VAL A 1 87 ? 5.468 -10.432 -7.270 1.00 86.81 87 VAL A O 1
ATOM 694 N N . ALA A 1 88 ? 3.760 -10.180 -5.830 1.00 87.38 88 ALA A N 1
ATOM 695 C CA . ALA A 1 88 ? 4.502 -10.183 -4.569 1.00 87.38 88 ALA A CA 1
ATOM 696 C C . ALA A 1 88 ? 3.589 -10.675 -3.415 1.00 87.38 88 ALA A C 1
ATOM 698 O O . ALA A 1 88 ? 3.080 -9.861 -2.634 1.00 87.38 88 ALA A O 1
ATOM 699 N N . PRO A 1 89 ? 3.328 -11.994 -3.309 1.00 88.44 89 PRO A N 1
ATOM 700 C CA . PRO A 1 89 ? 2.392 -12.556 -2.331 1.00 88.44 89 PRO A CA 1
ATOM 701 C C . PRO A 1 89 ? 2.701 -12.177 -0.876 1.00 88.44 89 PRO A C 1
ATOM 703 O O . PRO A 1 89 ? 1.773 -11.911 -0.109 1.00 88.44 89 PRO A O 1
ATOM 706 N N . GLU A 1 90 ? 3.982 -12.098 -0.500 1.00 83.00 90 GLU A N 1
ATOM 707 C CA . GLU A 1 90 ? 4.406 -11.646 0.830 1.00 83.00 90 GLU A CA 1
ATOM 708 C C . GLU A 1 90 ? 3.941 -10.216 1.150 1.00 83.00 90 GLU A C 1
ATOM 710 O O . GLU A 1 90 ? 3.470 -9.954 2.259 1.00 83.00 90 GLU A O 1
ATOM 715 N N . LEU A 1 91 ? 3.965 -9.307 0.171 1.00 89.06 91 LEU A N 1
ATOM 716 C CA . LEU A 1 91 ? 3.439 -7.955 0.354 1.00 89.06 91 LEU A CA 1
ATOM 717 C C . LEU A 1 91 ? 1.921 -7.925 0.416 1.00 89.06 91 LEU A C 1
ATOM 719 O O . LEU A 1 91 ? 1.368 -7.100 1.132 1.00 89.06 91 LEU A O 1
ATOM 723 N N . ALA A 1 92 ? 1.230 -8.803 -0.311 1.00 93.56 92 ALA A N 1
ATOM 724 C CA . ALA A 1 92 ? -0.228 -8.866 -0.250 1.00 93.56 92 ALA A CA 1
ATOM 725 C C . ALA A 1 92 ? -0.712 -9.217 1.164 1.00 93.56 92 ALA A C 1
ATOM 727 O O . ALA 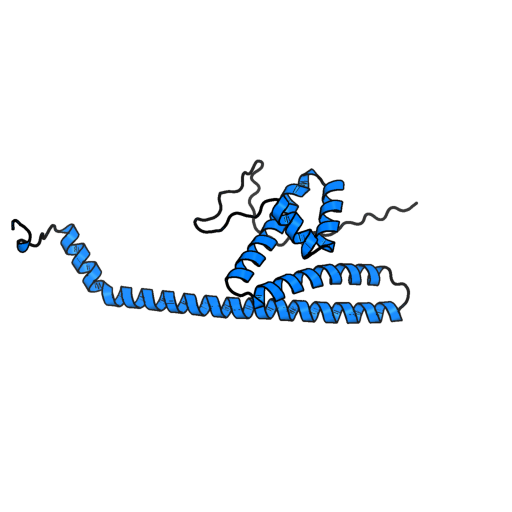A 1 92 ? -1.684 -8.636 1.653 1.00 93.56 92 ALA A O 1
ATOM 728 N N . ALA A 1 93 ? -0.012 -10.138 1.833 1.00 93.50 93 ALA A N 1
ATOM 729 C CA . ALA A 1 93 ? -0.276 -10.475 3.227 1.00 93.50 93 ALA A CA 1
ATOM 730 C C . ALA A 1 93 ? -0.015 -9.276 4.155 1.00 93.50 93 ALA A C 1
ATOM 732 O O . ALA A 1 93 ? -0.879 -8.941 4.966 1.00 93.50 93 ALA A O 1
ATOM 733 N N . GLY A 1 94 ? 1.124 -8.592 3.992 1.00 95.00 94 GLY A N 1
ATOM 734 C CA . GLY A 1 94 ? 1.457 -7.397 4.774 1.00 95.00 94 GLY A CA 1
ATOM 735 C C . GLY A 1 94 ? 0.479 -6.235 4.565 1.00 95.00 94 GLY A C 1
ATOM 736 O O . GLY A 1 94 ? 0.025 -5.625 5.531 1.00 95.00 94 GLY A O 1
ATOM 737 N N . PHE A 1 95 ? 0.074 -5.988 3.320 1.00 95.19 95 PHE A N 1
ATOM 738 C CA . PHE A 1 95 ? -0.934 -4.998 2.941 1.00 95.19 95 PHE A CA 1
ATOM 739 C C . PHE A 1 95 ? -2.273 -5.269 3.632 1.00 95.19 95 PHE A C 1
ATOM 741 O O . PHE A 1 95 ? -2.853 -4.381 4.261 1.00 95.19 95 PHE A O 1
ATOM 748 N N . LEU A 1 96 ? -2.757 -6.514 3.566 1.00 95.56 96 LEU A N 1
ATOM 749 C CA . LEU A 1 96 ? -4.014 -6.881 4.209 1.00 95.56 96 LEU A CA 1
ATOM 750 C C . LEU A 1 96 ? -3.919 -6.761 5.736 1.00 95.56 96 LEU A C 1
ATOM 752 O O . LEU A 1 96 ? -4.830 -6.223 6.370 1.00 95.56 96 LEU A O 1
ATOM 756 N N . ARG A 1 97 ? -2.804 -7.207 6.324 1.00 95.88 97 ARG A N 1
ATOM 757 C CA . ARG A 1 97 ? -2.548 -7.094 7.763 1.00 95.88 97 ARG A CA 1
ATOM 758 C C . ARG A 1 97 ? -2.547 -5.637 8.225 1.00 95.88 97 ARG A C 1
ATOM 760 O O . ARG A 1 97 ? -3.174 -5.335 9.238 1.00 95.88 97 ARG A O 1
ATOM 767 N N . ALA A 1 98 ? -1.925 -4.731 7.472 1.00 96.88 98 ALA A N 1
ATOM 768 C CA . ALA A 1 98 ? -1.925 -3.304 7.788 1.00 96.88 98 ALA A CA 1
ATOM 769 C C . ALA A 1 98 ? -3.354 -2.731 7.829 1.00 96.88 98 ALA A C 1
ATOM 771 O O . ALA A 1 98 ? -3.702 -2.019 8.767 1.00 96.88 98 ALA A O 1
ATOM 772 N N . HIS A 1 99 ? -4.218 -3.107 6.880 1.00 95.81 99 HIS A N 1
ATOM 773 C CA . HIS A 1 99 ? -5.625 -2.689 6.887 1.00 95.81 99 HIS A CA 1
ATOM 774 C C . HIS A 1 99 ? -6.433 -3.272 8.055 1.00 95.81 99 HIS A C 1
ATOM 776 O O . HIS A 1 99 ? -7.297 -2.589 8.612 1.00 95.81 99 HIS A O 1
ATOM 782 N N . GLN A 1 100 ? -6.156 -4.515 8.452 1.00 95.69 100 GLN A N 1
ATOM 783 C CA . GLN A 1 100 ? -6.772 -5.122 9.635 1.00 95.69 100 GLN A CA 1
ATOM 784 C C . GLN A 1 100 ? -6.362 -4.387 10.914 1.00 95.69 100 GLN A C 1
ATOM 786 O O . GLN A 1 100 ? -7.214 -4.087 11.751 1.00 95.69 100 GLN A O 1
ATOM 791 N N . LEU A 1 101 ? -5.076 -4.059 11.046 1.00 96.69 101 LEU A N 1
ATOM 792 C CA . LEU A 1 101 ? -4.556 -3.283 12.167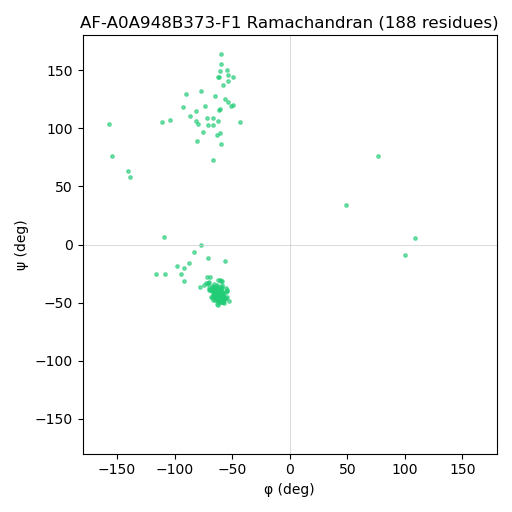 1.00 96.69 101 LEU A CA 1
ATOM 793 C C . LEU A 1 101 ? -5.135 -1.869 12.191 1.00 96.69 101 LEU A C 1
ATOM 795 O O . LEU A 1 101 ? -5.541 -1.417 13.252 1.00 96.69 101 LEU A O 1
ATOM 799 N N . ASP A 1 102 ? -5.262 -1.191 11.048 1.00 96.19 102 ASP A N 1
ATOM 800 C CA . ASP A 1 102 ? -5.898 0.132 10.977 1.00 96.19 102 ASP A CA 1
ATOM 801 C C . ASP A 1 102 ? -7.340 0.100 11.513 1.00 96.19 102 ASP A C 1
ATOM 803 O O . ASP A 1 102 ? -7.766 1.016 12.224 1.00 96.19 102 ASP A O 1
ATOM 807 N N . ALA A 1 103 ? -8.101 -0.954 11.198 1.00 92.38 103 ALA A N 1
ATOM 808 C CA . ALA A 1 103 ? -9.451 -1.135 11.727 1.00 92.38 103 ALA A CA 1
ATOM 809 C C . ALA A 1 103 ? -9.441 -1.368 13.250 1.00 92.38 103 ALA A C 1
ATOM 811 O O . ALA A 1 103 ? -10.217 -0.738 13.971 1.00 92.38 103 ALA A O 1
ATOM 812 N N . GLN A 1 104 ? -8.526 -2.203 13.750 1.00 94.62 104 GLN A N 1
ATOM 813 C CA . GLN A 1 104 ? -8.364 -2.470 15.186 1.00 94.62 104 GLN A CA 1
ATOM 814 C C . GLN A 1 104 ? -7.903 -1.227 15.958 1.00 94.62 104 GLN A C 1
ATOM 816 O O . GLN A 1 104 ? -8.444 -0.929 17.020 1.00 94.62 104 GLN A O 1
ATOM 821 N N . CYS A 1 105 ? -6.985 -0.434 15.401 1.00 96.81 105 CYS A N 1
ATOM 822 C CA . CYS A 1 105 ? -6.534 0.836 15.969 1.00 96.81 105 CYS A CA 1
ATOM 823 C C . CYS A 1 105 ? -7.706 1.784 16.242 1.00 96.81 105 CYS A C 1
ATOM 825 O O . CYS A 1 105 ? -7.733 2.451 17.275 1.00 96.81 105 CYS A O 1
ATOM 827 N N . ARG A 1 106 ? -8.701 1.835 15.344 1.00 93.81 106 ARG A N 1
ATOM 828 C CA . ARG A 1 106 ? -9.906 2.659 15.540 1.00 93.81 106 ARG A CA 1
ATOM 829 C C . ARG A 1 106 ? -10.742 2.162 16.716 1.00 93.81 106 ARG A C 1
ATOM 831 O O . ARG A 1 106 ? -11.171 2.981 17.525 1.00 93.81 106 ARG A O 1
ATOM 838 N N . GLN A 1 107 ? -10.919 0.848 16.842 1.00 92.81 107 GLN A N 1
ATOM 839 C CA . GLN A 1 107 ? -11.630 0.248 17.974 1.00 92.81 107 GLN A CA 1
ATOM 840 C C . GLN A 1 107 ? -10.910 0.536 19.298 1.00 92.81 107 GLN A C 1
ATOM 842 O O . GLN A 1 107 ? -11.523 1.049 20.230 1.00 92.81 107 GLN A O 1
ATOM 847 N N . VAL A 1 108 ? -9.593 0.317 19.354 1.00 96.62 108 VAL A N 1
ATOM 848 C CA . VAL A 1 108 ? -8.773 0.601 20.544 1.00 96.62 108 VAL A CA 1
ATOM 849 C C . VAL A 1 108 ? -8.816 2.089 20.902 1.00 96.62 108 VAL A C 1
ATOM 851 O O . VAL A 1 108 ? -8.933 2.446 22.074 1.00 96.62 108 VAL A O 1
ATOM 854 N N . ALA A 1 109 ? -8.778 2.983 19.910 1.00 96.81 109 ALA A N 1
ATOM 855 C CA . ALA A 1 109 ? -8.911 4.419 20.140 1.00 96.81 109 ALA A CA 1
ATOM 856 C C . ALA A 1 109 ? -10.302 4.798 20.684 1.00 96.81 109 ALA A C 1
ATOM 858 O O . ALA A 1 109 ? -10.404 5.655 21.565 1.00 96.81 109 ALA A O 1
ATOM 859 N N . ASP A 1 110 ? -11.370 4.164 20.196 1.00 95.62 110 ASP A N 1
ATOM 860 C CA . ASP A 1 110 ? -12.731 4.347 20.712 1.00 95.62 110 ASP A CA 1
ATOM 861 C C . ASP A 1 110 ? -12.875 3.857 22.152 1.00 95.62 110 ASP A C 1
ATOM 863 O O . ASP A 1 110 ? -13.433 4.571 22.990 1.00 95.62 110 ASP A O 1
ATOM 867 N N . GLU A 1 111 ? -12.336 2.680 22.460 1.00 96.56 111 GLU A N 1
ATOM 868 C CA . GLU A 1 111 ? -12.293 2.134 23.817 1.00 96.56 111 GLU A CA 1
ATOM 869 C C . GLU A 1 111 ? -11.508 3.052 24.754 1.00 96.56 111 GLU A C 1
ATOM 871 O O . GLU A 1 111 ? -11.990 3.396 25.834 1.00 96.56 111 GLU A O 1
ATOM 876 N N . MET A 1 112 ? -10.347 3.544 24.316 1.00 97.12 112 MET A N 1
ATOM 877 C CA . MET A 1 112 ? -9.507 4.447 25.103 1.00 97.12 112 MET A CA 1
ATOM 878 C C . MET A 1 112 ? -10.206 5.779 25.397 1.00 97.12 112 MET A C 1
ATOM 880 O O . MET A 1 112 ? -10.019 6.338 26.478 1.00 97.12 112 MET A O 1
ATOM 884 N N . ARG A 1 113 ? -11.028 6.291 24.469 1.00 96.94 113 ARG A N 1
ATOM 885 C CA . ARG A 1 113 ? -11.845 7.501 24.686 1.00 96.94 113 ARG A CA 1
ATOM 886 C C . ARG A 1 113 ? -12.971 7.293 25.699 1.00 96.94 113 ARG A C 1
ATOM 888 O O . ARG A 1 113 ? -13.393 8.260 26.326 1.00 96.94 113 ARG A O 1
ATOM 895 N N . ARG A 1 114 ? -13.476 6.064 25.830 1.00 96.81 114 ARG A N 1
ATOM 896 C CA . ARG A 1 114 ? -14.564 5.701 26.755 1.00 96.81 114 ARG A CA 1
ATOM 897 C C . ARG A 1 114 ? -14.056 5.235 28.120 1.00 96.81 114 ARG A C 1
ATOM 899 O O . ARG A 1 114 ? -14.824 5.250 29.077 1.00 96.81 114 ARG A O 1
ATOM 906 N N . ALA A 1 115 ? -12.798 4.812 28.207 1.00 96.88 115 ALA A N 1
ATOM 907 C CA . ALA A 1 115 ? -12.195 4.325 29.437 1.00 96.88 115 ALA A CA 1
ATOM 908 C C . ALA A 1 115 ? -12.096 5.442 30.489 1.00 96.88 115 ALA A C 1
ATOM 910 O O . ALA A 1 115 ? -11.555 6.518 30.237 1.00 96.88 115 ALA A O 1
ATOM 911 N N . THR A 1 116 ? -12.613 5.166 31.686 1.00 95.50 116 THR A N 1
ATOM 912 C CA . THR A 1 116 ? -12.564 6.074 32.843 1.00 95.50 116 THR A CA 1
ATOM 913 C C . THR A 1 116 ? -11.423 5.745 33.803 1.00 95.50 116 THR A C 1
ATOM 915 O O . THR A 1 116 ? -11.057 6.582 34.620 1.00 95.50 116 THR A O 1
ATOM 918 N N . ASP A 1 117 ? -10.881 4.530 33.717 1.00 96.75 117 ASP A N 1
ATOM 919 C CA . ASP A 1 117 ? -9.770 4.052 34.534 1.00 96.75 117 ASP A CA 1
ATOM 920 C C . ASP A 1 117 ? -8.417 4.352 33.869 1.00 96.75 117 ASP A C 1
ATOM 922 O O . ASP A 1 117 ? -8.197 4.034 32.698 1.00 96.75 117 ASP A O 1
ATOM 926 N N . GLU A 1 118 ? -7.494 4.953 34.619 1.00 96.50 118 GLU A N 1
ATOM 927 C CA . GLU A 1 118 ? -6.202 5.392 34.081 1.00 96.50 118 GLU A CA 1
ATOM 928 C C . GLU A 1 118 ? -5.280 4.207 33.754 1.00 96.50 118 GLU A C 1
ATOM 930 O O . GLU A 1 118 ? -4.557 4.242 32.757 1.00 96.50 118 GLU A O 1
ATOM 935 N N . ALA A 1 119 ? -5.347 3.118 34.529 1.00 97.06 119 ALA A N 1
ATOM 936 C CA . ALA A 1 119 ? -4.563 1.916 34.248 1.00 97.06 119 ALA A CA 1
ATOM 937 C C . ALA A 1 119 ? -5.027 1.238 32.946 1.00 97.06 119 ALA A C 1
ATOM 939 O O . ALA A 1 119 ? -4.204 0.864 32.104 1.00 97.06 119 ALA A O 1
ATOM 940 N N . GLN A 1 120 ? -6.341 1.148 32.723 1.00 97.12 120 GLN A N 1
ATOM 941 C CA . GLN A 1 120 ? -6.921 0.675 31.468 1.00 97.12 120 GLN A CA 1
ATOM 942 C C . GLN A 1 120 ? -6.523 1.568 30.287 1.00 97.12 120 GLN A C 1
ATOM 944 O O . GLN A 1 120 ? -6.133 1.053 29.235 1.00 97.12 120 GLN A O 1
ATOM 949 N N . ARG A 1 121 ? -6.566 2.897 30.448 1.00 97.81 121 ARG A N 1
ATOM 950 C CA . ARG A 1 121 ? -6.126 3.841 29.406 1.00 97.81 121 ARG A CA 1
ATOM 951 C C . ARG A 1 121 ? -4.654 3.663 29.052 1.00 97.81 121 ARG A C 1
ATOM 953 O O . ARG A 1 121 ? -4.324 3.660 27.867 1.00 97.81 121 ARG A O 1
ATOM 960 N N . ALA A 1 122 ? -3.783 3.469 30.042 1.00 97.88 122 ALA A N 1
ATOM 961 C CA . ALA A 1 122 ? -2.364 3.209 29.810 1.00 97.88 122 ALA A CA 1
ATOM 962 C C . ALA A 1 122 ? -2.142 1.916 29.006 1.00 97.88 122 ALA A C 1
ATOM 964 O O . ALA A 1 122 ? -1.374 1.920 28.042 1.00 97.88 122 ALA A O 1
ATOM 965 N N . LYS A 1 123 ? -2.874 0.841 29.330 1.00 98.06 123 LYS A N 1
ATOM 966 C CA . LYS A 1 123 ? -2.820 -0.428 28.585 1.00 98.06 123 LYS A CA 1
ATOM 967 C C . LYS A 1 123 ? -3.276 -0.267 27.131 1.00 98.06 123 LYS A C 1
ATOM 969 O O . LYS A 1 123 ? -2.582 -0.714 26.222 1.00 98.06 123 LYS A O 1
ATOM 974 N N . LEU A 1 124 ? -4.411 0.399 26.903 1.00 98.31 124 LEU A N 1
ATOM 975 C CA . LEU A 1 124 ? -4.935 0.650 25.553 1.00 98.31 124 LEU A CA 1
ATOM 976 C C . LEU A 1 124 ? -3.991 1.537 24.732 1.00 98.31 124 LEU A C 1
ATOM 978 O O . LEU A 1 124 ? -3.799 1.297 23.542 1.00 98.31 124 LEU A O 1
ATOM 982 N N . LYS A 1 125 ? -3.350 2.526 25.366 1.00 98.25 125 LYS A N 1
ATOM 983 C CA . LYS A 1 125 ? -2.333 3.364 24.721 1.00 98.25 125 LYS A CA 1
ATOM 984 C C . LYS A 1 125 ? -1.133 2.539 24.260 1.00 98.25 125 LYS A C 1
ATOM 986 O O . LYS A 1 125 ? -0.677 2.731 23.135 1.00 98.25 125 LYS A O 1
ATOM 991 N N . GLN A 1 126 ? -0.634 1.636 25.103 1.00 98.38 126 GLN A N 1
ATOM 992 C CA . GLN A 1 126 ? 0.472 0.754 24.736 1.00 98.38 126 GLN A CA 1
ATOM 993 C C . GLN A 1 126 ? 0.084 -0.174 23.577 1.00 98.38 126 GLN A C 1
ATOM 995 O O . GLN A 1 126 ? 0.806 -0.243 22.588 1.00 98.38 126 GLN A O 1
ATOM 1000 N N . GLN A 1 127 ? -1.094 -0.796 23.647 1.00 98.00 127 GLN A N 1
ATOM 1001 C CA . GLN A 1 127 ? -1.618 -1.637 22.569 1.00 98.00 127 GLN A CA 1
ATOM 1002 C C . GLN A 1 127 ? -1.745 -0.867 21.244 1.00 98.00 127 GLN A C 1
ATOM 1004 O O . GLN A 1 127 ? -1.343 -1.364 20.195 1.00 98.00 127 GLN A O 1
ATOM 1009 N N . LEU A 1 128 ? -2.263 0.366 21.281 1.00 98.25 128 LEU A N 1
ATOM 1010 C CA . LEU A 1 128 ? -2.367 1.215 20.094 1.00 98.25 128 LEU A CA 1
ATOM 1011 C C . LEU A 1 128 ? -0.986 1.554 19.516 1.00 98.25 128 LEU A C 1
ATOM 1013 O O . LEU A 1 128 ? -0.807 1.535 18.302 1.00 98.25 128 LEU A O 1
ATOM 1017 N N . GLN A 1 129 ? -0.008 1.850 20.374 1.00 98.62 129 GLN A N 1
ATOM 1018 C CA . GLN A 1 129 ? 1.363 2.130 19.949 1.00 98.62 129 GLN A CA 1
ATOM 1019 C C . GLN A 1 129 ? 2.007 0.914 19.266 1.00 98.62 129 GLN A C 1
ATOM 1021 O O . GLN A 1 129 ? 2.641 1.071 18.226 1.00 98.62 129 GLN A O 1
ATOM 1026 N N . GLU A 1 130 ? 1.816 -0.287 19.812 1.00 98.56 130 GLU A N 1
ATOM 1027 C CA . GLU A 1 130 ? 2.319 -1.536 19.225 1.00 98.56 130 GLU A CA 1
ATOM 1028 C C . GLU A 1 130 ? 1.715 -1.790 17.834 1.00 98.56 130 GLU A C 1
ATOM 1030 O O . GLU A 1 130 ? 2.455 -2.040 16.882 1.00 98.56 130 GLU A O 1
ATOM 1035 N N . MET A 1 131 ? 0.397 -1.624 17.677 1.00 98.38 131 MET A N 1
ATOM 1036 C CA . MET A 1 131 ? -0.271 -1.771 16.376 1.00 98.38 131 MET A CA 1
ATOM 1037 C C . MET A 1 131 ? 0.202 -0.733 15.350 1.00 98.38 131 MET A C 1
ATOM 1039 O O . MET A 1 131 ? 0.404 -1.066 14.184 1.00 98.38 131 MET A O 1
ATOM 1043 N N . LEU A 1 132 ? 0.389 0.526 15.765 1.00 98.44 132 LEU A N 1
ATOM 1044 C CA . LEU A 1 132 ? 0.864 1.592 14.877 1.00 98.44 132 LEU A CA 1
ATOM 1045 C C . LEU A 1 132 ? 2.302 1.358 14.404 1.00 98.44 132 LEU A C 1
ATOM 1047 O O . LEU A 1 132 ? 2.600 1.642 13.244 1.00 98.44 132 LEU A O 1
ATOM 1051 N N . ASN A 1 133 ? 3.165 0.813 15.264 1.00 98.62 133 ASN A N 1
ATOM 1052 C CA . ASN A 1 133 ? 4.512 0.405 14.869 1.00 98.62 133 ASN A CA 1
ATOM 1053 C C . ASN A 1 133 ? 4.461 -0.733 13.838 1.00 98.62 133 ASN A C 1
ATOM 1055 O O . ASN A 1 133 ? 5.095 -0.627 12.794 1.00 98.62 133 ASN A O 1
ATOM 1059 N N . GLU A 1 134 ? 3.640 -1.766 14.066 1.00 98.31 134 GLU A N 1
ATOM 1060 C CA . GLU A 1 134 ? 3.483 -2.871 13.106 1.00 98.31 134 GLU A CA 1
ATOM 1061 C C . GLU A 1 134 ? 2.956 -2.365 11.747 1.00 98.31 134 GLU A C 1
ATOM 1063 O O . GLU A 1 134 ? 3.484 -2.735 10.698 1.00 98.31 134 GLU A O 1
ATOM 1068 N N . ILE A 1 135 ? 1.969 -1.457 11.736 1.00 98.12 135 ILE A N 1
ATOM 1069 C CA . ILE A 1 135 ? 1.481 -0.817 10.498 1.00 98.12 135 ILE A CA 1
ATOM 1070 C C . ILE A 1 135 ? 2.606 -0.064 9.783 1.00 98.12 135 ILE A C 1
ATOM 1072 O O . ILE A 1 135 ? 2.708 -0.134 8.555 1.00 98.12 135 ILE A O 1
ATOM 1076 N N . PHE A 1 136 ? 3.414 0.691 10.530 1.00 98.25 136 PHE A N 1
ATOM 1077 C CA . PHE A 1 136 ? 4.519 1.456 9.964 1.00 98.25 136 PHE A CA 1
ATOM 1078 C C . PHE A 1 136 ? 5.530 0.534 9.280 1.00 98.25 136 PHE A C 1
ATOM 1080 O O . PHE A 1 136 ? 5.846 0.760 8.111 1.00 98.25 136 PHE A O 1
ATOM 1087 N N . ASP A 1 137 ? 5.957 -0.530 9.956 1.00 97.62 137 ASP A N 1
ATOM 1088 C CA . ASP A 1 137 ? 6.936 -1.484 9.431 1.00 97.62 137 ASP A CA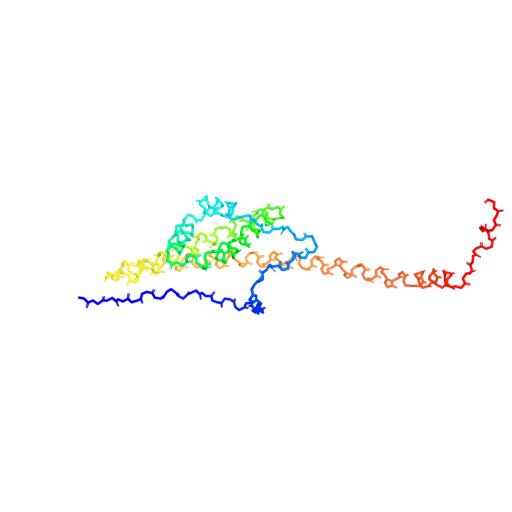 1
ATOM 1089 C C . ASP A 1 137 ? 6.414 -2.202 8.177 1.00 97.62 137 ASP A C 1
ATOM 1091 O O . ASP A 1 137 ? 7.122 -2.309 7.173 1.00 97.62 137 ASP A O 1
ATOM 1095 N N . LEU A 1 138 ? 5.144 -2.624 8.181 1.00 95.69 138 LEU A N 1
ATOM 1096 C CA . LEU A 1 138 ? 4.505 -3.260 7.022 1.00 95.69 138 LEU A CA 1
ATOM 1097 C C . LEU A 1 138 ? 4.449 -2.325 5.808 1.00 95.69 138 LEU A C 1
ATOM 1099 O O . LEU A 1 138 ? 4.745 -2.736 4.683 1.00 95.69 138 LEU A O 1
ATOM 1103 N N . ARG A 1 139 ? 4.096 -1.053 6.025 1.00 94.88 139 ARG A N 1
ATOM 1104 C CA . ARG A 1 139 ? 4.053 -0.048 4.953 1.00 94.88 139 ARG A CA 1
ATOM 1105 C C . ARG A 1 139 ? 5.451 0.322 4.471 1.00 94.88 139 ARG A C 1
ATOM 1107 O O . ARG A 1 139 ? 5.630 0.529 3.274 1.00 94.88 139 ARG A O 1
ATOM 1114 N N . LEU A 1 140 ? 6.433 0.399 5.368 1.00 95.31 140 LEU A N 1
ATOM 1115 C CA . LEU A 1 140 ? 7.824 0.648 5.001 1.00 95.31 140 LEU A CA 1
ATOM 1116 C C . LEU A 1 140 ? 8.349 -0.474 4.099 1.00 95.31 140 LEU A C 1
ATOM 1118 O O . LEU A 1 140 ? 8.874 -0.182 3.027 1.00 95.31 140 LEU A O 1
ATOM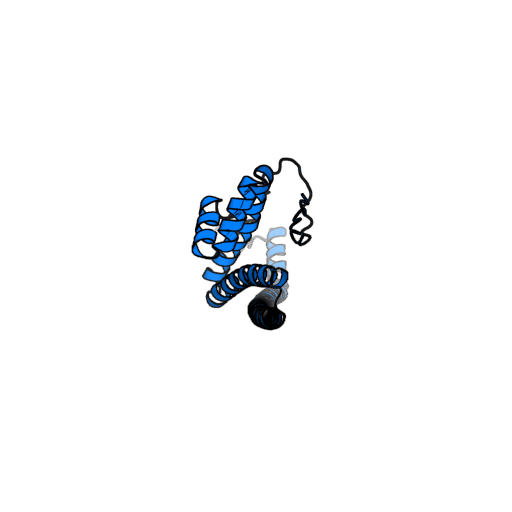 1122 N N . ALA A 1 141 ? 8.113 -1.735 4.463 1.00 91.88 141 ALA A N 1
ATOM 1123 C CA . ALA A 1 141 ? 8.509 -2.889 3.657 1.00 91.88 141 ALA A CA 1
ATOM 1124 C C . ALA A 1 141 ? 7.874 -2.880 2.251 1.00 91.88 141 ALA A C 1
ATOM 1126 O O . ALA A 1 141 ? 8.551 -3.174 1.261 1.00 91.88 141 ALA A O 1
ATOM 1127 N N . GLU A 1 142 ? 6.596 -2.493 2.131 1.00 89.75 142 GLU A N 1
ATOM 1128 C CA . GLU A 1 142 ? 5.946 -2.307 0.824 1.00 89.75 142 GLU A CA 1
ATOM 1129 C C . GLU A 1 142 ? 6.666 -1.236 -0.013 1.00 89.75 142 GLU A C 1
ATOM 1131 O O . GLU A 1 142 ? 6.965 -1.465 -1.190 1.00 89.75 142 GLU A O 1
ATOM 1136 N N . ARG A 1 143 ? 6.993 -0.084 0.590 1.00 92.88 143 ARG A N 1
ATOM 1137 C CA . ARG A 1 143 ? 7.686 1.017 -0.100 1.00 92.88 143 ARG A CA 1
ATOM 1138 C C . ARG A 1 143 ? 9.108 0.656 -0.504 1.00 92.88 143 ARG A C 1
ATOM 1140 O O . ARG A 1 143 ? 9.526 1.003 -1.605 1.00 92.88 143 ARG A O 1
ATOM 1147 N N . GLU A 1 144 ? 9.840 -0.069 0.330 1.00 93.12 144 GLU A N 1
ATOM 1148 C CA . GLU A 1 144 ? 11.184 -0.541 -0.009 1.00 93.12 144 GLU A CA 1
ATOM 1149 C C . GLU A 1 144 ? 11.177 -1.472 -1.225 1.00 93.12 144 GLU A C 1
ATOM 1151 O O . GLU A 1 144 ? 12.062 -1.381 -2.081 1.00 93.12 144 GLU A O 1
ATOM 1156 N N . LEU A 1 145 ? 10.177 -2.351 -1.352 1.00 87.81 145 LEU A N 1
ATOM 1157 C CA . LEU A 1 145 ? 10.060 -3.187 -2.547 1.00 87.81 145 LEU A CA 1
ATOM 1158 C C . LEU A 1 145 ? 9.661 -2.369 -3.779 1.00 87.81 145 LEU A C 1
ATOM 1160 O O . LEU A 1 145 ? 10.180 -2.614 -4.868 1.00 87.81 145 LEU A O 1
ATOM 1164 N N . GLU A 1 146 ? 8.760 -1.399 -3.622 1.00 86.69 146 GLU A N 1
ATOM 1165 C CA . GLU A 1 146 ? 8.383 -0.484 -4.703 1.00 86.69 146 GLU A CA 1
ATOM 1166 C C . GLU A 1 146 ? 9.611 0.255 -5.253 1.00 86.69 146 GLU A C 1
ATOM 1168 O O . GLU A 1 146 ? 9.826 0.255 -6.466 1.00 86.69 146 GLU A O 1
ATOM 1173 N N . VAL A 1 147 ? 10.473 0.777 -4.374 1.00 92.56 147 VAL A N 1
ATOM 1174 C CA . VAL A 1 147 ? 11.749 1.400 -4.762 1.00 92.56 147 VAL A CA 1
ATOM 1175 C C . VAL A 1 147 ? 12.613 0.421 -5.560 1.00 92.56 147 VAL A C 1
ATOM 1177 O O . VAL A 1 147 ? 13.020 0.744 -6.676 1.00 92.56 147 VAL A O 1
ATOM 1180 N N . LYS A 1 148 ? 12.811 -0.809 -5.068 1.00 90.94 148 LYS A N 1
ATOM 1181 C CA . LYS A 1 148 ? 13.593 -1.839 -5.783 1.00 90.94 148 LYS A CA 1
ATOM 1182 C C . LYS A 1 148 ? 13.014 -2.169 -7.163 1.00 90.94 148 LYS A C 1
ATOM 1184 O O . LYS A 1 148 ? 13.755 -2.434 -8.109 1.00 90.94 148 LYS A O 1
ATOM 1189 N N . ASN A 1 149 ? 11.691 -2.180 -7.309 1.00 85.56 149 ASN A N 1
ATOM 1190 C CA . ASN A 1 149 ? 11.037 -2.427 -8.596 1.00 85.56 149 ASN A CA 1
ATOM 1191 C C . ASN A 1 149 ? 11.276 -1.276 -9.575 1.00 85.56 149 ASN A C 1
ATOM 1193 O O . ASN A 1 149 ? 11.639 -1.518 -10.727 1.00 85.56 149 ASN A O 1
ATOM 1197 N N . LEU A 1 150 ? 11.132 -0.037 -9.104 1.00 90.38 150 LEU A N 1
ATOM 1198 C CA . LEU A 1 150 ? 11.393 1.159 -9.901 1.00 90.38 150 LEU A CA 1
ATOM 1199 C C . LEU A 1 150 ? 12.859 1.233 -10.344 1.00 90.38 150 LEU A C 1
ATOM 1201 O O . LEU A 1 150 ? 13.129 1.563 -11.496 1.00 90.38 150 LEU A O 1
ATOM 1205 N N . GLU A 1 151 ? 13.806 0.859 -9.483 1.00 96.12 151 GLU A N 1
ATOM 1206 C CA . GLU A 1 151 ? 15.232 0.785 -9.831 1.00 96.12 151 GLU A CA 1
ATOM 1207 C C . GLU A 1 151 ? 15.513 -0.238 -10.944 1.00 96.12 151 GLU A C 1
ATOM 1209 O O . GLU A 1 151 ? 16.290 0.036 -11.870 1.00 96.12 151 GLU A O 1
ATOM 1214 N N . ARG A 1 152 ? 14.851 -1.403 -10.903 1.00 93.88 152 ARG A N 1
ATOM 1215 C CA . ARG A 1 152 ? 14.960 -2.428 -11.955 1.00 93.88 152 ARG A CA 1
ATOM 1216 C C . ARG A 1 152 ? 14.407 -1.935 -13.291 1.00 93.88 152 ARG A C 1
ATOM 1218 O O . ARG A 1 152 ? 15.091 -2.054 -14.310 1.00 93.88 152 ARG A O 1
ATOM 1225 N N . GLU A 1 153 ? 13.217 -1.340 -13.295 1.00 92.50 153 GLU A N 1
ATOM 1226 C CA . GLU A 1 153 ? 12.616 -0.788 -14.517 1.00 92.50 153 GLU A CA 1
ATOM 1227 C C . GLU A 1 153 ? 13.436 0.379 -15.078 1.00 92.50 153 GLU A C 1
ATOM 1229 O O . GLU A 1 153 ? 13.688 0.446 -16.283 1.00 92.50 153 GLU A O 1
ATOM 1234 N N . LEU A 1 154 ? 13.949 1.257 -14.213 1.00 96.75 154 LEU A N 1
ATOM 1235 C CA . LEU A 1 154 ? 14.824 2.353 -14.619 1.00 96.75 154 LEU A CA 1
ATOM 1236 C C . LEU A 1 154 ? 16.097 1.833 -15.295 1.00 96.75 154 LEU A C 1
ATOM 1238 O O . LEU A 1 154 ? 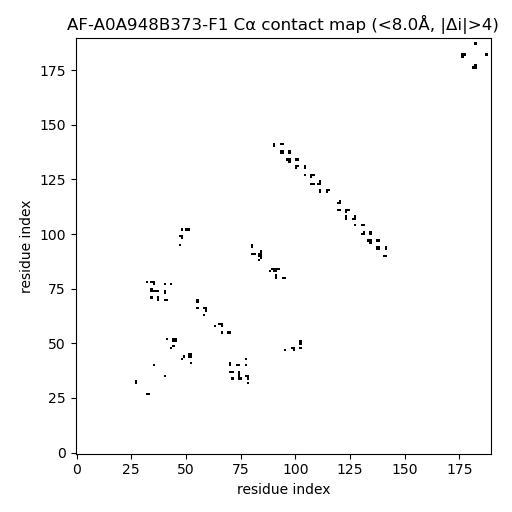16.521 2.373 -16.319 1.00 96.75 154 LEU A O 1
ATOM 1242 N N . THR A 1 155 ? 16.691 0.770 -14.750 1.00 98.06 155 THR A N 1
ATOM 1243 C CA . THR A 1 155 ? 17.865 0.116 -15.341 1.00 98.06 155 THR A CA 1
ATOM 1244 C C . THR A 1 155 ? 17.541 -0.447 -16.723 1.00 98.06 155 THR A C 1
ATOM 1246 O O . THR A 1 155 ? 18.254 -0.154 -17.682 1.00 98.06 155 THR A O 1
ATOM 1249 N N . LYS A 1 156 ? 16.422 -1.164 -16.866 1.00 96.75 156 LYS A N 1
ATOM 1250 C CA . LYS A 1 156 ? 15.963 -1.708 -18.152 1.00 96.75 156 LYS A CA 1
ATOM 1251 C C . LYS A 1 156 ? 15.762 -0.616 -19.207 1.00 96.75 156 LYS A C 1
ATOM 1253 O O . LYS A 1 156 ? 16.259 -0.745 -20.325 1.00 96.75 156 LYS A O 1
ATOM 1258 N N . ILE A 1 157 ? 15.077 0.474 -18.854 1.00 97.62 157 ILE A N 1
ATOM 1259 C CA . ILE A 1 157 ? 14.842 1.607 -19.763 1.00 97.62 157 ILE A CA 1
ATOM 1260 C C . ILE A 1 157 ? 16.170 2.251 -20.176 1.00 97.62 157 ILE A C 1
ATOM 1262 O O . ILE A 1 157 ? 16.364 2.550 -21.355 1.00 97.62 157 ILE A O 1
ATOM 1266 N N . ARG A 1 158 ? 17.109 2.428 -19.237 1.00 97.69 158 ARG A N 1
ATOM 1267 C CA . ARG A 1 158 ? 18.451 2.955 -19.535 1.00 97.69 158 ARG A CA 1
ATOM 1268 C C . ARG A 1 158 ? 19.196 2.072 -20.533 1.00 97.69 158 ARG A C 1
ATOM 1270 O O . ARG A 1 158 ? 19.721 2.605 -21.506 1.00 97.69 158 ARG A O 1
ATOM 1277 N N . THR A 1 159 ? 19.183 0.752 -20.349 1.00 98.00 159 THR A N 1
ATOM 1278 C CA . THR A 1 159 ? 19.799 -0.189 -21.298 1.00 98.00 159 THR A CA 1
ATOM 1279 C C . THR A 1 159 ? 19.155 -0.094 -22.680 1.00 98.00 159 THR A C 1
ATOM 1281 O O . THR A 1 159 ? 19.868 0.033 -23.670 1.00 98.00 159 THR A O 1
ATOM 1284 N N . MET A 1 160 ? 17.820 -0.066 -22.766 1.00 96.94 160 MET A N 1
ATOM 1285 C CA . MET A 1 160 ? 17.114 0.083 -24.048 1.00 96.94 160 MET A CA 1
ATOM 1286 C C . MET A 1 160 ? 17.468 1.389 -24.769 1.00 96.94 160 MET A C 1
ATOM 1288 O O . MET A 1 160 ? 17.616 1.405 -25.993 1.00 96.94 160 MET A O 1
ATOM 1292 N N . LEU A 1 161 ? 17.590 2.491 -24.024 1.00 97.88 161 LEU A N 1
ATOM 1293 C CA . LEU A 1 161 ? 17.995 3.779 -24.581 1.00 97.88 161 LEU A CA 1
ATOM 1294 C C . LEU A 1 161 ? 19.427 3.737 -25.107 1.00 97.88 161 LEU A C 1
ATOM 1296 O O . LEU A 1 161 ? 19.672 4.278 -26.183 1.00 97.88 161 LEU A O 1
ATOM 1300 N N . GLU A 1 162 ? 20.344 3.089 -24.392 1.00 98.12 162 GLU A N 1
ATOM 1301 C CA . GLU A 1 162 ? 21.734 2.978 -24.830 1.00 98.12 162 GLU A CA 1
ATOM 1302 C C . GLU A 1 162 ? 21.857 2.127 -26.094 1.00 98.12 162 GLU A C 1
ATOM 1304 O O . GLU A 1 162 ? 22.382 2.605 -27.096 1.00 98.12 162 GLU A O 1
ATOM 1309 N N . THR A 1 163 ? 21.215 0.955 -26.133 1.00 97.56 163 THR A N 1
ATOM 1310 C CA . THR A 1 163 ? 21.144 0.131 -27.351 1.00 97.56 163 THR A CA 1
ATOM 1311 C C . THR A 1 163 ? 20.581 0.920 -28.536 1.00 97.56 163 THR A C 1
ATOM 1313 O O . THR A 1 163 ? 21.063 0.806 -29.662 1.00 97.56 163 THR A O 1
ATOM 1316 N N . ARG A 1 164 ? 19.568 1.768 -28.311 1.00 97.38 164 ARG A N 1
ATOM 1317 C CA . ARG A 1 164 ? 18.996 2.610 -29.372 1.00 97.38 164 ARG A CA 1
ATOM 1318 C C . ARG A 1 164 ? 19.935 3.741 -29.804 1.00 97.38 164 ARG A C 1
ATOM 1320 O O . ARG A 1 164 ? 19.900 4.121 -30.974 1.00 97.38 164 ARG A O 1
ATOM 1327 N N . ARG A 1 165 ? 20.741 4.296 -28.893 1.00 97.81 165 ARG A N 1
ATOM 1328 C CA . ARG A 1 165 ? 21.770 5.301 -29.216 1.00 97.81 165 ARG A CA 1
ATOM 1329 C C . ARG A 1 165 ? 22.882 4.689 -30.054 1.00 97.81 165 ARG A C 1
ATOM 1331 O O . ARG A 1 165 ? 23.241 5.278 -31.069 1.00 97.81 165 ARG A O 1
ATOM 1338 N N . GLU A 1 166 ? 23.361 3.511 -29.676 1.00 97.81 166 GLU A N 1
ATOM 1339 C CA . GLU A 1 166 ? 24.368 2.756 -30.428 1.00 97.81 166 GLU A CA 1
ATOM 1340 C C . GLU A 1 166 ? 23.851 2.364 -31.817 1.00 97.81 166 GLU A C 1
ATOM 1342 O O . GLU A 1 166 ? 24.562 2.519 -32.806 1.00 97.81 166 GLU A O 1
ATOM 1347 N N . ALA A 1 167 ? 22.581 1.952 -31.913 1.00 97.38 167 ALA A N 1
ATOM 1348 C CA . ALA A 1 167 ? 21.922 1.608 -33.174 1.00 97.38 167 ALA A CA 1
ATOM 1349 C C . ALA A 1 167 ? 21.488 2.827 -34.017 1.00 97.38 167 ALA A C 1
ATOM 1351 O O . ALA A 1 167 ? 20.877 2.670 -35.080 1.00 97.38 167 ALA A O 1
ATOM 1352 N N . LYS A 1 168 ? 21.731 4.061 -33.546 1.00 98.00 168 LYS A N 1
ATOM 1353 C CA . LYS A 1 168 ? 21.261 5.281 -34.218 1.00 98.00 168 LYS A CA 1
ATOM 1354 C C . LYS A 1 168 ? 21.738 5.370 -35.674 1.00 98.00 168 LYS A C 1
ATOM 1356 O O . LYS A 1 168 ? 20.881 5.672 -36.506 1.00 98.00 168 LYS A O 1
ATOM 1361 N N . PRO A 1 169 ? 23.020 5.130 -36.020 1.00 97.94 169 PRO A N 1
ATOM 1362 C CA . PRO A 1 169 ? 23.472 5.219 -37.407 1.00 97.94 169 PRO A CA 1
ATOM 1363 C C . PRO A 1 169 ? 22.689 4.284 -38.333 1.00 97.94 169 PRO A C 1
ATOM 1365 O O . PRO A 1 169 ? 22.171 4.742 -39.345 1.00 97.94 169 PRO A O 1
ATOM 1368 N N . GLN A 1 170 ? 22.493 3.024 -37.935 1.00 96.81 170 GLN A N 1
ATOM 1369 C CA . GLN A 1 170 ? 21.770 2.018 -38.720 1.00 96.81 170 GLN A CA 1
ATOM 1370 C C . GLN A 1 170 ? 20.283 2.367 -38.859 1.00 96.81 170 GLN A C 1
ATOM 1372 O O . GLN A 1 170 ? 19.693 2.187 -39.924 1.00 96.81 170 GLN A O 1
ATOM 1377 N N . ILE A 1 171 ? 19.661 2.884 -37.791 1.00 94.69 171 ILE A N 1
ATOM 1378 C CA . ILE A 1 171 ? 18.265 3.347 -37.820 1.00 94.69 171 ILE A CA 1
ATOM 1379 C C . ILE A 1 171 ? 18.112 4.518 -38.798 1.00 94.69 171 ILE A C 1
ATOM 1381 O O . ILE A 1 171 ? 17.161 4.538 -39.582 1.00 94.69 171 ILE A O 1
ATOM 1385 N N . VAL A 1 172 ? 19.031 5.488 -38.753 1.00 96.44 172 VAL A N 1
ATOM 1386 C CA . VAL A 1 172 ? 19.018 6.654 -39.647 1.00 96.44 172 VAL A CA 1
ATOM 1387 C C . VAL A 1 172 ? 19.265 6.224 -41.089 1.00 96.44 172 VAL A C 1
ATOM 1389 O O . VAL A 1 172 ? 18.515 6.635 -41.964 1.00 96.44 172 VAL A O 1
ATOM 1392 N N . GLU A 1 173 ? 20.248 5.364 -41.338 1.00 95.50 173 GLU A N 1
ATOM 1393 C CA . GLU A 1 173 ? 20.585 4.858 -42.671 1.00 95.50 173 GLU A CA 1
ATOM 1394 C C . GLU A 1 173 ? 19.422 4.079 -43.300 1.00 95.50 173 GLU A C 1
ATOM 1396 O O . GLU A 1 173 ? 19.035 4.343 -44.437 1.00 95.50 173 GLU A O 1
ATOM 1401 N N . ARG A 1 174 ? 18.785 3.181 -42.534 1.00 93.62 174 ARG A N 1
ATOM 1402 C CA . ARG A 1 174 ? 17.565 2.490 -42.969 1.00 93.62 174 ARG A CA 1
ATOM 1403 C C . ARG A 1 174 ? 16.467 3.488 -43.329 1.00 93.62 174 ARG A C 1
ATOM 1405 O O . ARG A 1 174 ? 15.855 3.367 -44.383 1.00 93.62 174 ARG A O 1
ATOM 1412 N N . ARG A 1 175 ? 16.235 4.488 -42.472 1.00 94.19 175 ARG A N 1
ATOM 1413 C CA . ARG A 1 175 ? 15.209 5.506 -42.721 1.00 94.19 175 ARG A CA 1
ATOM 1414 C C . ARG A 1 175 ? 15.534 6.374 -43.938 1.00 94.19 175 ARG A C 1
ATOM 1416 O O . ARG A 1 175 ? 14.605 6.785 -44.623 1.00 94.19 175 ARG A O 1
ATOM 1423 N N . MET A 1 176 ? 16.811 6.655 -44.192 1.00 93.62 176 MET A N 1
ATOM 1424 C CA . MET A 1 176 ? 17.260 7.363 -45.391 1.00 93.62 176 MET A CA 1
ATOM 1425 C C . MET A 1 176 ? 16.918 6.559 -46.646 1.00 93.62 176 MET A C 1
ATOM 1427 O O . MET A 1 176 ? 16.215 7.101 -47.492 1.00 93.62 176 MET A O 1
ATOM 1431 N N . ARG A 1 177 ? 17.293 5.271 -46.715 1.00 90.50 177 ARG A N 1
ATOM 1432 C CA . ARG A 1 177 ? 16.940 4.381 -47.842 1.00 90.50 177 ARG A CA 1
ATOM 1433 C C . ARG A 1 177 ? 15.434 4.314 -48.095 1.00 90.50 177 ARG A C 1
ATOM 1435 O O . ARG A 1 177 ? 14.990 4.471 -49.228 1.00 90.50 177 ARG A O 1
ATOM 1442 N N . ASP A 1 178 ? 14.646 4.147 -47.028 1.00 87.81 178 ASP A N 1
ATOM 1443 C CA . ASP A 1 178 ? 13.180 4.097 -47.116 1.00 87.81 178 ASP A CA 1
ATOM 1444 C C . ASP A 1 178 ? 12.584 5.386 -47.724 1.00 87.81 178 ASP A C 1
ATOM 1446 O O . ASP A 1 178 ? 11.524 5.342 -48.345 1.00 87.81 178 ASP A O 1
ATOM 1450 N N . LEU A 1 179 ? 13.224 6.544 -47.513 1.00 90.56 179 LEU A N 1
ATOM 1451 C CA . LEU A 1 179 ? 12.732 7.852 -47.964 1.00 90.56 179 LEU A CA 1
ATOM 1452 C C . LEU A 1 179 ? 13.255 8.263 -49.342 1.00 90.56 179 LEU A C 1
ATOM 1454 O O . LEU A 1 179 ? 12.562 8.992 -50.050 1.00 90.56 179 LEU A O 1
ATOM 1458 N N . THR A 1 180 ? 14.464 7.846 -49.712 1.00 90.06 180 THR A N 1
ATOM 1459 C CA . THR A 1 180 ? 15.060 8.188 -51.010 1.00 90.06 180 THR A CA 1
ATOM 1460 C C . THR A 1 180 ? 14.597 7.268 -52.131 1.00 90.06 180 THR A C 1
ATOM 1462 O O . THR A 1 180 ? 14.911 7.542 -53.285 1.00 90.06 180 THR A O 1
ATOM 1465 N N . PHE A 1 181 ? 13.834 6.211 -51.817 1.00 70.19 181 PHE A N 1
ATOM 1466 C CA . PHE A 1 181 ? 13.511 5.139 -52.762 1.00 70.19 181 PHE A CA 1
ATOM 1467 C C . PHE A 1 181 ? 14.766 4.633 -53.479 1.00 70.19 181 PHE A C 1
ATOM 1469 O O . PHE A 1 181 ? 14.699 4.227 -54.639 1.00 70.19 181 PHE A O 1
ATOM 1476 N N . GLU A 1 182 ? 15.904 4.621 -52.776 1.00 62.03 182 GLU A N 1
ATOM 1477 C CA . GLU A 1 182 ? 17.008 3.727 -53.104 1.00 62.03 182 GLU A CA 1
ATOM 1478 C C . GLU A 1 182 ? 16.499 2.311 -52.820 1.00 62.03 182 GLU A C 1
ATOM 1480 O O . GLU A 1 182 ? 16.788 1.687 -51.800 1.00 62.03 182 GLU A O 1
ATOM 1485 N N . VAL A 1 183 ? 15.613 1.848 -53.702 1.00 58.50 183 VAL A N 1
ATOM 1486 C CA . VAL A 1 183 ? 15.302 0.444 -53.870 1.00 58.50 183 VAL A CA 1
ATOM 1487 C C . VAL A 1 183 ? 16.655 -0.178 -54.156 1.00 58.50 183 VAL A C 1
ATOM 1489 O O . VAL A 1 183 ? 17.353 0.289 -55.056 1.00 58.50 183 VAL A O 1
ATOM 1492 N N . ASP A 1 184 ? 17.045 -1.182 -53.371 1.00 56.50 184 ASP A N 1
ATOM 1493 C CA . ASP A 1 184 ? 18.070 -2.124 -53.803 1.00 56.50 184 ASP A CA 1
ATOM 1494 C C . ASP A 1 184 ? 17.733 -2.461 -55.260 1.00 56.50 184 ASP A C 1
ATOM 1496 O O . ASP A 1 184 ? 16.759 -3.168 -55.515 1.00 56.50 184 ASP A O 1
ATOM 1500 N N . GLU A 1 185 ? 18.483 -1.941 -56.237 1.00 50.84 185 GLU A N 1
ATOM 1501 C CA . GLU A 1 185 ? 18.294 -2.318 -57.645 1.00 50.84 185 GLU A CA 1
ATOM 1502 C C . GLU A 1 185 ? 18.434 -3.848 -57.805 1.00 50.84 185 GLU A C 1
ATOM 1504 O O . GLU A 1 185 ? 17.967 -4.421 -58.783 1.00 50.84 185 GLU A O 1
ATOM 1509 N N . ALA A 1 186 ? 18.977 -4.529 -56.786 1.00 52.16 186 ALA A N 1
ATOM 1510 C CA . ALA A 1 186 ? 19.016 -5.976 -56.614 1.00 52.16 186 ALA A CA 1
ATOM 1511 C C . ALA A 1 186 ? 17.669 -6.664 -56.279 1.00 52.16 186 ALA A C 1
ATOM 1513 O O . ALA A 1 186 ? 17.607 -7.890 -56.329 1.00 52.16 186 ALA A O 1
ATOM 1514 N N . LEU A 1 187 ? 16.598 -5.935 -55.940 1.00 52.78 187 LEU A N 1
ATOM 1515 C CA . LEU A 1 187 ? 15.245 -6.482 -55.716 1.00 52.78 187 LEU A CA 1
ATOM 1516 C C . LEU A 1 187 ? 14.248 -6.090 -56.820 1.00 52.78 187 LEU A C 1
ATOM 1518 O O . LEU A 1 187 ? 13.060 -6.412 -56.747 1.00 52.78 187 LEU A O 1
ATOM 1522 N N . GLY A 1 188 ? 14.735 -5.445 -57.882 1.00 50.16 188 GLY A N 1
ATOM 1523 C CA . GLY A 1 188 ? 14.032 -5.342 -59.151 1.00 50.16 188 GLY A CA 1
ATOM 1524 C C . GLY A 1 188 ? 14.214 -6.617 -59.977 1.00 50.16 188 GLY A C 1
ATOM 1525 O O . GLY A 1 188 ? 15.091 -6.660 -60.828 1.00 50.16 188 GLY A O 1
ATOM 1526 N N . TRP A 1 189 ? 13.320 -7.591 -59.774 1.00 48.81 189 TRP A N 1
ATOM 1527 C CA . TRP A 1 189 ? 13.062 -8.765 -60.634 1.00 48.81 189 TRP A CA 1
ATOM 1528 C C . TRP A 1 189 ? 14.037 -9.956 -60.602 1.00 48.81 189 TRP A C 1
ATOM 1530 O O . TRP A 1 189 ? 14.684 -10.209 -61.608 1.00 48.81 189 TRP A O 1
ATOM 1540 N N . TRP A 1 190 ? 13.981 -10.797 -59.561 1.00 47.66 190 TRP A N 1
ATOM 1541 C CA . TRP A 1 190 ? 13.912 -12.276 -59.660 1.00 47.66 190 TRP A CA 1
ATOM 1542 C C . TRP A 1 190 ? 13.551 -12.902 -58.309 1.00 47.66 190 TRP A C 1
ATOM 1544 O O . TRP A 1 190 ? 13.987 -12.366 -57.266 1.00 47.66 190 TRP A O 1
#

Solvent-accessible surface area (backbone atoms only — not comparable to full-atom values): 11127 Å² total; per-residue (Å²): 142,82,87,79,83,84,79,80,82,76,82,79,74,88,67,93,69,81,89,59,93,84,65,76,74,78,77,69,61,95,88,55,79,77,72,53,51,68,67,58,36,50,54,49,27,52,77,70,33,50,67,60,36,52,52,49,55,55,41,36,76,77,37,60,87,54,33,65,59,53,49,51,59,50,11,53,54,53,44,51,41,55,51,30,48,73,78,39,49,72,51,24,54,37,54,53,49,34,54,44,42,55,56,48,44,51,51,43,52,54,50,41,72,68,50,85,48,68,70,60,34,53,51,39,51,51,53,42,51,54,46,52,49,54,36,48,53,40,51,48,54,49,50,55,50,50,52,54,49,51,52,52,53,52,50,52,54,50,52,54,52,48,56,50,60,74,43,37,65,62,54,51,52,53,53,47,37,73,70,69,67,61,61,60,73,86,74,68,82,130

Sequence (190 aa):
MNRVRNTIPLLVGVLLMSLVAGGQEPPPPPGEPPLPSEQETLSFLEANLPEMYRGLQEFKQHNPEAYPNEVRMLGHLVRRYSELKRVAPELAAGFLRAHQLDAQCRQVADEMRRATDEAQRAKLKQQLQEMLNEIFDLRLAERELEVKNLERELTKIRTMLETRREAKPQIVERRMRDLTFEVDEALGWW

pLDDT: mean 84.27, std 20.59, range [31.02, 98.62]